Protein AF-A0A7R9ZD83-F1 (afdb_monomer_lite)

Structure (mmCIF, N/CA/C/O backbone):
data_AF-A0A7R9ZD83-F1
#
_entry.id   AF-A0A7R9ZD83-F1
#
loop_
_atom_site.group_PDB
_atom_site.id
_atom_site.type_symbol
_atom_site.label_atom_id
_atom_site.label_alt_id
_atom_site.label_comp_id
_atom_site.label_asym_id
_atom_site.label_entity_id
_atom_site.label_seq_id
_atom_site.pdbx_PDB_ins_code
_atom_site.Cartn_x
_atom_site.Cartn_y
_atom_site.Cartn_z
_atom_site.occupancy
_atom_site.B_iso_or_equiv
_atom_site.auth_seq_id
_atom_site.auth_comp_id
_atom_site.auth_asym_id
_atom_site.auth_atom_id
_atom_site.pdbx_PDB_model_num
ATOM 1 N N . MET A 1 1 ? -19.926 3.058 2.446 1.00 48.91 1 MET A N 1
ATOM 2 C CA . MET A 1 1 ? -18.560 3.290 1.900 1.00 48.91 1 MET A CA 1
ATOM 3 C C . MET A 1 1 ? -18.079 1.985 1.271 1.00 48.91 1 MET A C 1
ATOM 5 O O . MET A 1 1 ? -18.211 0.964 1.923 1.00 48.91 1 MET A O 1
ATOM 9 N N . ASN A 1 2 ? -17.592 1.963 0.022 1.00 61.84 2 ASN A N 1
ATOM 10 C CA . ASN A 1 2 ? -17.207 0.699 -0.635 1.00 61.84 2 ASN A CA 1
ATOM 11 C C . ASN A 1 2 ? -15.854 0.182 -0.116 1.00 61.84 2 ASN A C 1
ATOM 13 O O . ASN A 1 2 ? -14.845 0.857 -0.308 1.00 61.84 2 ASN A O 1
ATOM 17 N N . LEU A 1 3 ? -15.829 -1.030 0.457 1.00 68.19 3 LEU A N 1
ATOM 18 C CA . LEU A 1 3 ? -14.621 -1.757 0.903 1.00 68.19 3 LEU A CA 1
ATOM 19 C C . LEU A 1 3 ? -13.498 -1.735 -0.141 1.00 68.19 3 LEU A C 1
ATOM 21 O O . LEU A 1 3 ? -12.342 -1.477 0.183 1.00 68.19 3 LEU A O 1
ATOM 25 N N . VAL A 1 4 ? -13.865 -1.929 -1.411 1.00 66.25 4 VAL A N 1
ATOM 26 C CA . VAL A 1 4 ? -12.944 -1.918 -2.554 1.00 66.25 4 VAL A CA 1
ATOM 27 C C . VAL A 1 4 ? -12.109 -0.639 -2.584 1.00 66.25 4 VAL A C 1
ATOM 29 O O . VAL A 1 4 ? -10.898 -0.713 -2.740 1.00 66.25 4 VAL A O 1
ATOM 32 N N . LYS A 1 5 ? -12.715 0.531 -2.359 1.00 66.69 5 LYS A N 1
ATOM 33 C CA . LYS A 1 5 ? -12.004 1.817 -2.393 1.00 66.69 5 LYS A CA 1
ATOM 34 C C . LYS A 1 5 ? -10.926 1.907 -1.304 1.00 66.69 5 LYS A C 1
ATOM 36 O O . LYS A 1 5 ? -9.881 2.507 -1.538 1.00 66.69 5 LYS A O 1
ATOM 41 N N . SER A 1 6 ? -11.174 1.322 -0.133 1.00 66.38 6 SER A N 1
ATOM 42 C CA . SER A 1 6 ? -10.219 1.341 0.979 1.00 66.38 6 SER A CA 1
ATOM 43 C C . SER A 1 6 ? -9.039 0.387 0.757 1.00 66.38 6 SER A C 1
ATOM 45 O O . SER A 1 6 ? -7.933 0.712 1.167 1.00 66.38 6 SER A O 1
ATOM 47 N N . ILE A 1 7 ? -9.248 -0.746 0.071 1.00 71.00 7 ILE A N 1
ATOM 48 C CA . ILE A 1 7 ? -8.197 -1.750 -0.212 1.00 71.00 7 ILE A CA 1
ATOM 49 C C . ILE A 1 7 ? -7.354 -1.363 -1.440 1.00 71.00 7 ILE A C 1
ATOM 51 O O . ILE A 1 7 ? -6.132 -1.482 -1.440 1.00 71.00 7 ILE A O 1
ATOM 55 N N . VAL A 1 8 ? -8.004 -0.880 -2.503 1.00 66.56 8 VAL A N 1
ATOM 56 C CA . VAL A 1 8 ? -7.414 -0.656 -3.842 1.00 66.56 8 VAL A CA 1
ATOM 57 C C . VAL A 1 8 ? -6.471 0.558 -3.901 1.00 66.56 8 VAL A C 1
ATOM 59 O O . VAL A 1 8 ? -5.838 0.765 -4.922 1.00 66.56 8 VAL A O 1
ATOM 62 N N . GLY A 1 9 ? -6.336 1.353 -2.832 1.00 66.19 9 GLY A N 1
ATOM 63 C CA . GLY A 1 9 ? -5.538 2.590 -2.799 1.00 66.19 9 GLY A CA 1
ATOM 64 C C . GLY A 1 9 ? -4.018 2.421 -3.016 1.00 66.19 9 GLY A C 1
ATOM 65 O O . GLY A 1 9 ? -3.554 1.970 -4.058 1.00 66.19 9 GLY A O 1
ATOM 66 N N . VAL A 1 10 ? -3.191 2.829 -2.042 1.00 59.81 10 VAL A N 1
ATOM 67 C CA . VAL A 1 10 ? -1.707 2.831 -2.174 1.00 59.81 10 VAL A CA 1
ATOM 68 C C . VAL A 1 10 ? -1.133 1.444 -2.502 1.00 59.81 10 VAL A C 1
ATOM 70 O O . VAL A 1 10 ? -0.071 1.340 -3.119 1.00 59.81 10 VAL A O 1
ATOM 73 N N . GLY A 1 11 ? -1.830 0.375 -2.110 1.00 67.19 11 GLY A N 1
ATOM 74 C CA . GLY A 1 11 ? -1.356 -0.998 -2.256 1.00 67.19 11 GLY A CA 1
ATOM 75 C C . GLY A 1 11 ? -1.054 -1.417 -3.691 1.00 67.19 11 GLY A C 1
ATOM 76 O O . GLY A 1 11 ? -0.082 -2.134 -3.914 1.00 67.19 11 GLY A O 1
ATOM 77 N N . ILE A 1 12 ? -1.805 -0.914 -4.676 1.00 73.50 12 ILE A N 1
ATOM 78 C CA . ILE A 1 12 ? -1.621 -1.297 -6.086 1.00 73.50 12 ILE A CA 1
ATOM 79 C C . ILE A 1 12 ? -0.237 -0.915 -6.615 1.00 73.50 12 ILE A C 1
ATOM 81 O O . ILE A 1 12 ? 0.351 -1.661 -7.393 1.00 73.50 12 ILE A O 1
ATOM 85 N N . LEU A 1 13 ? 0.306 0.215 -6.164 1.00 72.25 13 LEU A N 1
ATOM 86 C CA . LEU A 1 13 ? 1.629 0.688 -6.576 1.00 72.25 13 LEU A CA 1
ATOM 87 C C . LEU A 1 13 ? 2.728 0.243 -5.602 1.00 72.25 13 LEU A C 1
ATOM 89 O O . LEU A 1 13 ? 3.876 0.064 -6.003 1.00 72.25 13 LEU A O 1
ATOM 93 N N . GLY A 1 14 ? 2.380 0.025 -4.330 1.00 78.94 14 GLY A N 1
ATOM 94 C CA . GLY A 1 14 ? 3.316 -0.454 -3.315 1.00 78.94 14 GLY A CA 1
ATOM 95 C C . GLY A 1 14 ? 3.719 -1.915 -3.510 1.00 78.94 14 GLY A C 1
ATOM 96 O O . GLY A 1 14 ? 4.902 -2.232 -3.453 1.00 78.94 14 GLY A O 1
ATOM 97 N N . VAL A 1 15 ? 2.768 -2.814 -3.778 1.00 84.31 15 VAL A N 1
ATOM 98 C CA . VAL A 1 15 ? 3.044 -4.261 -3.845 1.00 84.31 15 VAL A CA 1
ATOM 99 C C . VAL A 1 15 ? 4.108 -4.621 -4.898 1.00 84.31 15 VAL A C 1
ATOM 101 O O . VAL A 1 15 ? 5.047 -5.330 -4.531 1.00 84.31 15 VAL A O 1
ATOM 104 N N . PRO A 1 16 ? 4.068 -4.112 -6.148 1.00 85.12 16 PRO A N 1
ATOM 105 C CA . PRO A 1 16 ? 5.126 -4.373 -7.127 1.00 85.12 16 PRO A CA 1
ATOM 106 C C . PRO A 1 16 ? 6.509 -3.892 -6.664 1.00 85.12 16 PRO A C 1
ATOM 108 O O . PRO A 1 16 ? 7.490 -4.622 -6.795 1.00 85.12 16 PRO A O 1
ATOM 111 N N . ALA A 1 17 ? 6.585 -2.702 -6.057 1.00 83.50 17 ALA A N 1
ATOM 112 C CA . ALA A 1 17 ? 7.830 -2.164 -5.508 1.00 83.50 17 ALA A CA 1
ATOM 113 C C . ALA A 1 17 ? 8.348 -3.002 -4.324 1.00 83.50 17 ALA A C 1
ATOM 115 O O . ALA A 1 17 ? 9.549 -3.239 -4.209 1.00 83.50 17 ALA A O 1
ATOM 116 N N . GLY A 1 18 ? 7.448 -3.504 -3.474 1.00 85.06 18 GLY A N 1
ATOM 117 C CA . GLY A 1 18 ? 7.783 -4.416 -2.382 1.00 85.06 18 GLY A CA 1
ATOM 118 C C . GLY A 1 18 ? 8.355 -5.746 -2.877 1.00 85.06 18 GLY A C 1
ATOM 119 O O . GLY A 1 18 ? 9.301 -6.253 -2.281 1.00 85.06 18 GLY A O 1
ATOM 120 N N . ILE A 1 19 ? 7.834 -6.286 -3.984 1.00 87.75 19 ILE A N 1
ATOM 121 C CA . ILE A 1 19 ? 8.380 -7.494 -4.624 1.00 87.75 19 ILE A CA 1
ATOM 122 C C . ILE A 1 19 ? 9.776 -7.216 -5.193 1.00 87.75 19 ILE A C 1
ATOM 124 O O . ILE A 1 19 ? 10.715 -7.957 -4.898 1.00 87.75 19 ILE A O 1
ATOM 128 N N . ALA A 1 20 ? 9.932 -6.114 -5.932 1.00 86.25 20 ALA A N 1
ATOM 129 C CA . ALA A 1 20 ? 11.213 -5.707 -6.513 1.00 86.25 20 ALA A CA 1
ATOM 130 C C . ALA A 1 20 ? 12.298 -5.422 -5.453 1.00 86.25 20 ALA A C 1
ATOM 132 O O . ALA A 1 20 ? 13.492 -5.582 -5.711 1.00 86.25 20 ALA A O 1
ATOM 133 N N . ALA A 1 21 ? 11.903 -5.034 -4.235 1.00 85.94 21 ALA A N 1
ATOM 134 C CA . ALA A 1 21 ? 12.841 -4.768 -3.148 1.00 85.94 21 ALA A CA 1
ATOM 135 C C . ALA A 1 21 ? 13.631 -6.020 -2.719 1.00 85.94 21 ALA A C 1
ATOM 137 O O . ALA A 1 21 ? 14.820 -5.912 -2.395 1.00 85.94 21 ALA A O 1
ATOM 138 N N . PHE A 1 22 ? 13.010 -7.206 -2.731 1.00 85.38 22 PHE A N 1
ATOM 139 C CA . PHE A 1 22 ? 13.665 -8.444 -2.290 1.00 85.38 22 PHE A CA 1
ATOM 140 C C . PHE A 1 22 ? 14.052 -9.383 -3.442 1.00 85.38 22 PHE A C 1
ATOM 142 O O . PHE A 1 22 ? 15.065 -10.072 -3.319 1.00 85.38 22 PHE A O 1
ATOM 149 N N . GLY A 1 23 ? 13.315 -9.392 -4.557 1.00 84.50 23 GLY A N 1
ATOM 150 C CA . GLY A 1 23 ? 13.544 -10.315 -5.671 1.00 84.50 23 GLY A CA 1
ATOM 151 C C . GLY A 1 23 ? 13.707 -9.620 -7.019 1.00 84.50 23 GLY A C 1
ATOM 152 O O . GLY A 1 23 ? 13.048 -8.622 -7.287 1.00 84.50 23 GLY A O 1
ATOM 153 N N . ASP A 1 24 ? 14.571 -10.174 -7.872 1.00 83.00 24 ASP A N 1
ATOM 154 C CA . ASP A 1 24 ? 14.803 -9.742 -9.262 1.00 83.00 24 ASP A CA 1
ATOM 155 C C . ASP A 1 24 ? 14.671 -10.892 -10.291 1.00 83.00 24 ASP A C 1
ATOM 157 O O . ASP A 1 24 ? 14.878 -10.695 -11.491 1.00 83.00 24 ASP A O 1
ATOM 161 N N . ALA A 1 25 ? 14.270 -12.087 -9.839 1.00 83.69 25 ALA A N 1
ATOM 162 C CA . ALA A 1 25 ? 14.029 -13.264 -10.674 1.00 83.69 25 ALA A CA 1
ATOM 163 C C . ALA A 1 25 ? 12.555 -13.725 -10.632 1.00 83.69 25 ALA A C 1
ATOM 165 O O . ALA A 1 25 ? 11.879 -13.520 -9.618 1.00 83.69 25 ALA A O 1
ATOM 166 N N . PRO A 1 26 ? 12.053 -14.445 -11.660 1.00 82.81 26 PRO A N 1
ATOM 167 C CA . PRO A 1 26 ? 10.654 -14.887 -11.708 1.00 82.81 26 PRO A CA 1
ATOM 168 C C . PRO A 1 26 ? 10.249 -15.775 -10.525 1.00 82.81 26 PRO A C 1
ATOM 170 O O . PRO A 1 26 ? 9.106 -15.745 -10.076 1.00 82.81 26 PRO A O 1
ATOM 173 N N . SER A 1 27 ? 11.191 -16.550 -9.978 1.00 84.81 27 SER A N 1
ATOM 174 C CA . SER A 1 27 ? 10.933 -17.436 -8.839 1.00 84.81 27 SER A CA 1
ATOM 175 C C . SER A 1 27 ? 10.620 -16.685 -7.537 1.00 84.81 27 SER A C 1
ATOM 177 O O . SER A 1 27 ? 10.049 -17.288 -6.632 1.00 84.81 27 SER A O 1
ATOM 179 N N . ALA A 1 28 ? 10.911 -15.381 -7.441 1.00 85.94 28 ALA A N 1
ATOM 180 C CA . ALA A 1 28 ? 10.510 -14.540 -6.308 1.00 85.94 28 ALA A CA 1
ATOM 181 C C . ALA A 1 28 ? 8.995 -14.249 -6.273 1.00 85.94 28 ALA A C 1
ATOM 183 O O . ALA A 1 28 ? 8.457 -13.905 -5.219 1.00 85.94 28 ALA A O 1
ATOM 184 N N . LEU A 1 29 ? 8.281 -14.436 -7.392 1.00 86.44 29 LEU A N 1
ATOM 185 C CA . LEU A 1 29 ? 6.832 -14.223 -7.457 1.00 86.44 29 LEU A CA 1
ATOM 186 C C . LEU A 1 29 ? 6.058 -15.236 -6.614 1.00 86.44 29 LEU A C 1
ATOM 188 O O . LEU A 1 29 ? 5.064 -14.874 -5.993 1.00 86.44 29 LEU A O 1
ATOM 192 N N . LEU A 1 30 ? 6.513 -16.489 -6.552 1.00 90.06 30 LEU A N 1
ATOM 193 C CA . LEU A 1 30 ? 5.822 -17.531 -5.794 1.00 90.06 30 LEU A CA 1
ATOM 194 C C . LEU A 1 30 ? 5.715 -17.195 -4.292 1.00 90.06 30 LEU A C 1
ATOM 196 O O . LEU A 1 30 ? 4.589 -17.142 -3.793 1.00 90.06 30 LEU A O 1
ATOM 200 N N . PRO A 1 31 ? 6.813 -16.917 -3.554 1.00 90.00 31 PRO A N 1
ATOM 201 C CA . PRO A 1 31 ? 6.703 -16.540 -2.146 1.00 90.00 31 PRO A CA 1
ATOM 202 C C . PRO A 1 31 ? 5.965 -15.210 -1.949 1.00 90.00 31 PRO A C 1
ATOM 204 O O . PRO A 1 31 ? 5.227 -15.078 -0.975 1.00 90.00 31 PRO A O 1
ATOM 207 N N . ALA A 1 32 ? 6.080 -14.257 -2.883 1.00 89.75 32 ALA A N 1
ATOM 208 C CA . ALA A 1 32 ? 5.299 -13.022 -2.830 1.00 89.75 32 ALA A CA 1
ATOM 209 C C . ALA A 1 32 ? 3.787 -13.289 -2.898 1.00 89.75 32 ALA A C 1
ATOM 211 O O . ALA A 1 32 ? 3.041 -12.767 -2.073 1.00 89.75 32 ALA A O 1
ATOM 212 N N . LEU A 1 33 ? 3.329 -14.125 -3.835 1.00 91.31 33 LEU A N 1
ATOM 213 C CA . LEU A 1 33 ? 1.916 -14.493 -3.977 1.00 91.31 33 LEU A CA 1
ATOM 214 C C . LEU A 1 33 ? 1.396 -15.247 -2.750 1.00 91.31 33 LEU A C 1
ATOM 216 O O . LEU A 1 33 ? 0.289 -14.968 -2.288 1.00 91.31 33 LEU A O 1
ATOM 220 N N . VAL A 1 34 ? 2.202 -16.152 -2.188 1.00 92.94 34 VAL A N 1
ATOM 221 C CA . VAL A 1 34 ? 1.865 -16.846 -0.936 1.00 92.94 34 VAL A CA 1
ATOM 222 C C . VAL A 1 34 ? 1.716 -15.845 0.210 1.00 92.94 34 VAL A C 1
ATOM 224 O O . VAL A 1 34 ? 0.725 -15.900 0.935 1.00 92.94 34 VAL A O 1
ATOM 227 N N . ALA A 1 35 ? 2.643 -14.893 0.350 1.00 91.19 35 ALA A N 1
ATOM 228 C CA . ALA A 1 35 ? 2.570 -13.855 1.375 1.00 91.19 35 ALA A CA 1
ATOM 229 C C . ALA A 1 35 ? 1.352 -12.934 1.187 1.00 91.19 35 ALA A C 1
ATOM 231 O O . ALA A 1 35 ? 0.671 -12.621 2.163 1.00 91.19 35 ALA A O 1
ATOM 232 N N . ILE A 1 36 ? 1.038 -12.544 -0.055 1.00 91.69 36 ILE A N 1
ATOM 233 C CA . ILE A 1 36 ? -0.163 -11.766 -0.399 1.00 91.69 36 ILE A CA 1
ATOM 234 C C . ILE A 1 36 ? -1.425 -12.526 0.022 1.00 91.69 36 ILE A C 1
ATOM 236 O O . ILE A 1 36 ? -2.267 -11.967 0.724 1.00 91.69 36 ILE A O 1
ATOM 240 N N . GLY A 1 37 ? -1.546 -13.798 -0.372 1.00 91.94 37 GLY A N 1
ATOM 241 C CA . GLY A 1 37 ? -2.699 -14.637 -0.043 1.00 91.94 37 GLY A CA 1
ATOM 242 C C . GLY A 1 37 ? -2.850 -14.863 1.460 1.00 91.94 37 GLY A C 1
ATOM 243 O O . GLY A 1 37 ? -3.944 -14.708 2.000 1.00 91.94 37 GLY A O 1
ATOM 244 N N . PHE A 1 38 ? -1.747 -15.153 2.153 1.00 93.12 38 PHE A N 1
ATOM 245 C CA . PHE A 1 38 ? -1.728 -15.335 3.603 1.00 93.12 38 PHE A CA 1
ATOM 246 C C . PHE A 1 38 ? -2.148 -14.060 4.344 1.00 93.12 38 PHE A C 1
ATOM 248 O O . PHE A 1 38 ? -3.066 -14.099 5.161 1.00 93.12 38 PHE A O 1
ATOM 255 N N . MET A 1 39 ? -1.535 -12.916 4.028 1.00 91.06 39 MET A N 1
ATOM 256 C CA . MET A 1 39 ? -1.868 -11.635 4.662 1.00 91.06 39 MET A CA 1
ATOM 257 C C . MET A 1 39 ? -3.305 -11.204 4.355 1.00 91.06 39 MET A C 1
ATOM 259 O O . MET A 1 39 ? -3.994 -10.693 5.238 1.00 91.06 39 MET A O 1
ATOM 263 N N . GLY A 1 40 ? -3.783 -11.452 3.133 1.00 89.62 40 GLY A N 1
ATOM 264 C CA . GLY A 1 40 ? -5.174 -11.216 2.754 1.00 89.62 40 GLY A CA 1
ATOM 265 C C . GLY A 1 40 ? -6.150 -12.075 3.563 1.00 89.62 40 GLY A C 1
ATOM 266 O O . GLY A 1 40 ? -7.134 -11.553 4.084 1.00 89.62 40 GLY A O 1
ATOM 267 N N . ALA A 1 41 ? -5.854 -13.366 3.743 1.00 91.69 41 ALA A N 1
ATOM 268 C CA . ALA A 1 41 ? -6.670 -14.272 4.552 1.00 91.69 41 ALA A CA 1
ATOM 269 C C . ALA A 1 41 ? -6.695 -13.861 6.035 1.00 91.69 41 ALA A C 1
ATOM 271 O O . ALA A 1 41 ? -7.768 -13.795 6.637 1.00 91.69 41 ALA A O 1
ATOM 272 N N . VAL A 1 42 ? -5.535 -13.523 6.611 1.00 92.00 42 VAL A N 1
ATOM 273 C CA . VAL A 1 42 ? -5.425 -13.026 7.994 1.00 92.00 42 VAL A CA 1
ATOM 274 C C . VAL A 1 42 ? -6.203 -11.720 8.171 1.00 92.00 42 VAL A C 1
ATOM 276 O O . VAL A 1 42 ? -6.934 -11.565 9.154 1.00 92.00 42 VAL A O 1
ATOM 279 N N . SER A 1 43 ? -6.097 -10.794 7.215 1.00 88.94 43 SER A N 1
ATOM 280 C CA . SER A 1 43 ? -6.847 -9.537 7.245 1.00 88.94 43 SER A CA 1
ATOM 281 C C . SER A 1 43 ? -8.357 -9.779 7.162 1.00 88.94 43 SER A C 1
ATOM 283 O O . SER A 1 43 ? -9.102 -9.276 8.002 1.00 88.94 43 SER A O 1
ATOM 285 N N . GLY A 1 44 ? -8.811 -10.621 6.230 1.00 88.19 44 GLY A N 1
ATOM 286 C CA . GLY A 1 44 ? -10.224 -10.981 6.104 1.00 88.19 44 GLY A CA 1
ATOM 287 C C . GLY A 1 44 ? -10.777 -11.630 7.374 1.00 88.19 44 GLY A C 1
ATOM 288 O O . GLY A 1 44 ? -11.839 -11.243 7.861 1.00 88.19 44 GLY A O 1
ATOM 289 N N . TYR A 1 45 ? -10.026 -12.555 7.974 1.00 89.88 45 TYR A N 1
ATOM 290 C CA . TYR A 1 45 ? -10.409 -13.183 9.237 1.00 89.88 45 TYR A CA 1
ATOM 291 C C . TYR A 1 45 ? -10.550 -12.157 10.370 1.00 89.88 45 TYR A C 1
ATOM 293 O O . TYR A 1 45 ? -11.594 -12.081 11.018 1.00 89.88 45 TYR A O 1
ATOM 301 N N . THR A 1 46 ? -9.540 -11.313 10.577 1.00 88.69 46 THR A N 1
ATOM 302 C CA . THR A 1 46 ? -9.558 -10.290 11.638 1.00 88.69 46 THR A CA 1
ATOM 303 C C . THR A 1 46 ? -10.630 -9.221 11.407 1.00 88.69 46 THR A C 1
ATOM 305 O O . THR A 1 46 ? -11.247 -8.766 12.368 1.00 88.69 46 THR A O 1
ATOM 308 N N . PHE A 1 47 ? -10.938 -8.881 10.152 1.00 86.62 47 PHE A N 1
ATOM 309 C CA . PHE A 1 47 ? -12.063 -8.011 9.799 1.00 86.62 47 PHE A CA 1
ATOM 310 C C . PHE A 1 47 ? -13.402 -8.615 10.246 1.00 86.62 47 PHE A C 1
ATOM 312 O O . PHE A 1 47 ? -14.196 -7.940 10.904 1.00 86.62 47 PHE A O 1
ATOM 319 N N . THR A 1 48 ? -13.640 -9.902 9.960 1.00 85.25 48 THR A N 1
ATOM 320 C CA . THR A 1 48 ? -14.870 -10.582 10.412 1.00 85.25 48 THR A CA 1
ATOM 321 C C . THR A 1 48 ? -14.951 -10.701 11.932 1.00 85.25 48 THR A C 1
ATOM 323 O O . THR A 1 48 ? -16.037 -10.577 12.497 1.00 85.25 48 THR A O 1
ATOM 326 N N . LEU A 1 49 ? -13.815 -10.908 12.603 1.00 87.25 49 LEU A N 1
ATOM 327 C CA . LEU A 1 49 ? -13.750 -11.008 14.057 1.00 87.25 49 LEU A CA 1
ATOM 328 C C . LEU A 1 49 ? -14.170 -9.692 14.722 1.00 87.25 49 LEU A C 1
ATOM 330 O O . LEU A 1 49 ? -14.991 -9.714 15.632 1.00 87.25 49 LEU A O 1
ATOM 334 N N . ILE A 1 50 ? -13.681 -8.551 14.226 1.00 86.38 50 ILE A N 1
ATOM 335 C CA . ILE A 1 50 ? -14.072 -7.230 14.740 1.00 86.38 50 ILE A CA 1
ATOM 336 C C . ILE A 1 50 ? -15.570 -6.992 14.550 1.00 86.38 50 ILE A C 1
ATOM 338 O O . ILE A 1 50 ? -16.231 -6.557 15.486 1.00 86.38 50 ILE A O 1
ATOM 342 N N . GLY A 1 51 ? -16.127 -7.334 13.383 1.00 82.94 51 GLY A N 1
ATOM 343 C CA . GLY A 1 51 ? -17.571 -7.233 13.147 1.00 82.94 51 GLY A CA 1
ATOM 344 C C . GLY A 1 51 ? -18.396 -8.036 14.162 1.00 82.94 51 GLY A C 1
ATOM 345 O O . GLY A 1 51 ? -19.360 -7.513 14.719 1.00 82.94 51 GLY A O 1
ATOM 346 N N . LYS A 1 52 ? -17.976 -9.271 14.471 1.00 84.12 52 LYS A N 1
ATOM 347 C CA . LYS A 1 52 ? -18.619 -10.108 15.499 1.00 84.12 52 LYS A CA 1
ATOM 348 C C . LYS A 1 52 ? -18.516 -9.495 16.893 1.00 84.12 52 LYS A C 1
ATOM 350 O O . LYS A 1 52 ? -19.530 -9.393 17.571 1.00 84.12 52 LYS A O 1
ATOM 355 N N . VAL A 1 53 ? -17.332 -9.029 17.291 1.00 86.38 53 VAL A N 1
ATOM 356 C CA . VAL A 1 53 ? -17.133 -8.376 18.597 1.00 86.38 53 VAL A CA 1
ATOM 357 C C . VAL A 1 53 ? -18.001 -7.121 18.711 1.00 86.38 53 VAL A C 1
ATOM 359 O O . VAL A 1 53 ? -18.647 -6.922 19.737 1.00 86.38 53 VAL A O 1
ATOM 362 N N . CYS A 1 54 ? -18.091 -6.301 17.661 1.00 83.56 54 CYS A N 1
ATOM 363 C CA . CYS A 1 54 ? -18.996 -5.150 17.631 1.00 83.56 54 CYS A CA 1
ATOM 364 C C . CYS A 1 54 ? -20.465 -5.571 17.781 1.00 83.56 54 CYS A C 1
ATOM 366 O O . CYS A 1 54 ? -21.207 -4.928 18.519 1.00 83.56 54 CYS A O 1
ATOM 368 N N . SER A 1 55 ? -20.874 -6.671 17.140 1.00 83.06 55 SER A N 1
ATOM 369 C CA . SER A 1 55 ? -22.231 -7.213 17.267 1.00 83.06 55 SER A CA 1
ATOM 370 C C . SER A 1 55 ? -22.541 -7.714 18.679 1.00 83.06 55 SER A C 1
ATOM 372 O O . SER A 1 55 ? -23.630 -7.461 19.184 1.00 83.06 55 SER A O 1
ATOM 374 N N . GLU A 1 56 ? -21.609 -8.422 19.316 1.00 86.62 56 GLU A N 1
ATOM 375 C CA . GLU A 1 56 ? -21.795 -8.989 20.659 1.00 86.62 56 GLU A CA 1
ATOM 376 C C . GLU A 1 56 ? -21.755 -7.915 21.756 1.00 86.62 56 GLU A C 1
ATOM 378 O O . GLU A 1 56 ? -22.500 -7.987 22.730 1.00 86.62 56 GLU A O 1
ATOM 383 N N . THR A 1 57 ? -20.922 -6.887 21.585 1.00 86.69 57 THR A N 1
ATOM 384 C CA . THR A 1 57 ? -20.797 -5.760 22.531 1.00 86.69 57 THR A CA 1
ATOM 385 C C . THR A 1 57 ? -21.808 -4.635 22.277 1.00 86.69 57 THR A C 1
ATOM 387 O O . THR A 1 57 ? -21.889 -3.677 23.055 1.00 86.69 57 THR A O 1
ATOM 390 N N . GLY A 1 58 ? -22.559 -4.703 21.172 1.00 82.75 58 GLY A N 1
ATOM 391 C CA . GLY A 1 58 ? -23.419 -3.614 20.704 1.00 82.75 58 GLY A CA 1
ATOM 392 C C . GLY A 1 58 ? -22.646 -2.316 20.441 1.00 82.75 58 GLY A C 1
ATOM 393 O O . GLY A 1 58 ? -23.180 -1.231 20.662 1.00 82.75 58 GLY A O 1
ATOM 394 N N . ALA A 1 59 ? -21.367 -2.412 20.075 1.00 83.62 59 ALA A N 1
ATOM 395 C CA . ALA A 1 59 ? -20.512 -1.265 19.803 1.00 83.62 59 ALA A CA 1
ATOM 396 C C . ALA A 1 59 ? -20.639 -0.799 18.349 1.00 83.62 59 ALA A C 1
ATOM 398 O O . ALA A 1 59 ? -20.690 -1.604 17.417 1.00 83.62 59 ALA A O 1
ATOM 399 N N . SER A 1 60 ? -20.623 0.516 18.154 1.00 79.38 60 SER A N 1
ATOM 400 C CA . SER A 1 60 ? -20.750 1.159 16.841 1.00 79.38 60 SER A CA 1
ATOM 401 C C . SER A 1 60 ? -19.403 1.449 16.167 1.00 79.38 60 SER A C 1
ATOM 403 O O . SER A 1 60 ? -19.346 1.756 14.976 1.00 79.38 60 SER A O 1
ATOM 405 N N . SER A 1 61 ? -18.303 1.336 16.916 1.00 82.19 61 SER A N 1
ATOM 406 C CA . SER A 1 61 ? -16.946 1.602 16.442 1.00 82.19 61 SER A CA 1
ATOM 407 C C . SER A 1 61 ? -15.939 0.603 17.012 1.00 82.19 61 SER A C 1
ATOM 409 O O . SER A 1 61 ? -16.198 -0.065 18.012 1.00 82.19 61 SER A O 1
ATOM 411 N N . TYR A 1 62 ? -14.763 0.513 16.383 1.00 83.12 62 TYR A N 1
ATOM 412 C CA . TYR A 1 62 ? -13.702 -0.386 16.841 1.00 83.12 62 TYR A CA 1
ATOM 413 C C . TYR A 1 62 ? -13.134 0.024 18.213 1.00 83.12 62 TYR A C 1
ATOM 415 O O . TYR A 1 62 ? -12.850 -0.841 19.036 1.00 83.12 62 TYR A O 1
ATOM 423 N N . GLY A 1 63 ? -13.024 1.330 18.487 1.00 84.44 63 GLY A N 1
ATOM 424 C CA . GLY A 1 63 ? -12.595 1.837 19.797 1.00 84.44 63 GLY A CA 1
ATOM 425 C C . GLY A 1 63 ? -13.597 1.500 20.902 1.00 84.44 63 GLY A C 1
ATOM 426 O O . GLY A 1 63 ? -13.216 0.941 21.923 1.00 84.44 63 GLY A O 1
ATOM 427 N N . GLU A 1 64 ? -14.889 1.727 20.654 1.00 83.62 64 GLU A N 1
ATOM 428 C CA . GLU A 1 64 ? -15.958 1.397 21.608 1.00 83.62 64 GLU A CA 1
ATOM 429 C C . GLU A 1 64 ? -16.057 -0.119 21.862 1.00 83.62 64 GLU A C 1
ATOM 431 O O . GLU A 1 64 ? -16.272 -0.563 22.990 1.00 83.62 64 GLU A O 1
ATOM 436 N N . ALA A 1 65 ? -15.859 -0.939 20.824 1.00 86.25 65 ALA A N 1
ATOM 437 C CA . ALA A 1 65 ? -15.809 -2.390 20.973 1.00 86.25 65 ALA A CA 1
ATOM 438 C C . ALA A 1 65 ? -14.659 -2.809 21.899 1.00 86.25 65 ALA A C 1
ATOM 440 O O . ALA A 1 65 ? -14.852 -3.650 22.774 1.00 86.25 65 ALA A O 1
ATOM 441 N N . TRP A 1 66 ? -13.493 -2.171 21.752 1.00 88.06 66 TRP A N 1
ATOM 442 C CA . TRP A 1 66 ? -12.321 -2.410 22.592 1.00 88.06 66 TRP A CA 1
ATOM 443 C C . TRP A 1 66 ? -12.535 -1.975 24.048 1.00 88.06 66 TRP A C 1
ATOM 445 O O . TRP A 1 66 ? -12.153 -2.705 24.968 1.00 88.06 66 TRP A O 1
ATOM 455 N N . GLU A 1 67 ? -13.171 -0.821 24.272 1.00 87.81 67 GLU A N 1
ATOM 456 C CA . GLU A 1 67 ? -13.561 -0.344 25.610 1.00 87.81 67 GLU A CA 1
ATOM 457 C C . GLU A 1 67 ? -14.418 -1.376 26.334 1.00 87.81 67 GLU A C 1
ATOM 459 O O . GLU A 1 67 ? -14.134 -1.723 27.481 1.00 87.81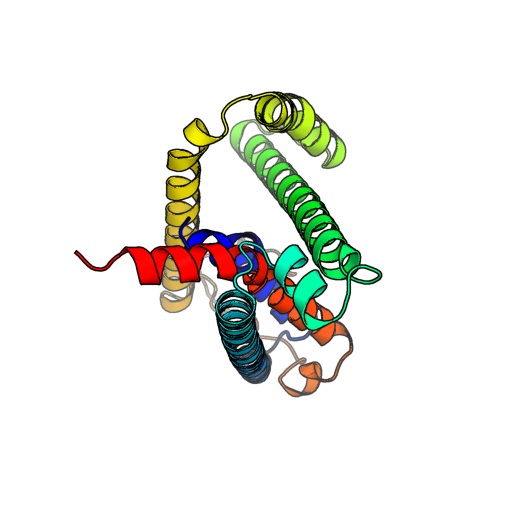 67 GLU A O 1
ATOM 464 N N . LYS A 1 68 ? -15.436 -1.896 25.639 1.00 87.06 68 LYS A N 1
ATOM 465 C CA . LYS A 1 68 ? -16.399 -2.849 26.196 1.00 87.06 68 LYS A CA 1
ATOM 466 C C . LYS A 1 68 ? -15.823 -4.253 26.392 1.00 87.06 68 LYS A C 1
ATOM 468 O O . LYS A 1 68 ? -16.266 -4.948 27.302 1.00 87.06 68 LYS A O 1
ATOM 473 N N . SER A 1 69 ? -14.869 -4.690 25.564 1.00 89.25 69 SER A N 1
ATOM 474 C CA . SER A 1 69 ? -14.327 -6.057 25.623 1.00 89.25 69 SER A CA 1
ATOM 475 C C . SER A 1 69 ? -13.051 -6.206 26.457 1.00 89.25 69 SER A C 1
ATOM 477 O O . SER A 1 69 ? -12.862 -7.241 27.089 1.00 89.25 69 SER A O 1
ATOM 479 N N . ILE A 1 70 ? -12.146 -5.221 26.419 1.00 88.81 70 ILE A N 1
ATOM 480 C CA . ILE A 1 70 ? -10.824 -5.289 27.077 1.00 88.81 70 ILE A CA 1
ATOM 481 C C . ILE A 1 70 ? -10.740 -4.293 28.232 1.00 88.81 70 ILE A C 1
ATOM 483 O O . ILE A 1 70 ? -10.232 -4.632 29.301 1.00 88.81 70 ILE A O 1
ATOM 487 N N . GLY A 1 71 ? -11.235 -3.074 28.022 1.00 86.56 71 GLY A N 1
ATOM 488 C CA . GLY A 1 71 ? -11.304 -2.047 29.053 1.00 86.56 71 GLY A CA 1
ATOM 489 C C . GLY A 1 71 ? -10.884 -0.663 28.569 1.00 86.56 71 GLY A C 1
ATOM 490 O O . GLY A 1 71 ? -10.021 -0.500 27.699 1.00 86.56 71 GLY A O 1
ATOM 491 N N . GLU A 1 72 ? -11.464 0.345 29.213 1.00 86.62 72 GLU A N 1
ATOM 492 C CA . GLU A 1 72 ? -11.346 1.768 28.876 1.00 86.62 72 GLU A CA 1
ATOM 493 C C . GLU A 1 72 ? -9.895 2.276 28.846 1.00 86.62 72 GLU A C 1
ATOM 495 O O . GLU A 1 72 ? -9.492 2.996 27.936 1.00 86.62 72 GLU A O 1
ATOM 500 N N . HIS A 1 73 ? -9.048 1.813 29.771 1.00 87.44 73 HIS A N 1
ATOM 501 C CA . HIS A 1 73 ? -7.659 2.277 29.885 1.00 87.44 73 HIS A CA 1
ATOM 502 C C . HIS A 1 73 ? -6.784 1.957 28.651 1.00 87.44 73 HIS A C 1
ATOM 504 O O . HIS A 1 73 ? -5.730 2.565 28.457 1.00 87.44 73 HIS A O 1
ATOM 510 N N . THR A 1 74 ? -7.191 1.007 27.802 1.00 89.50 74 THR A N 1
ATOM 511 C CA . THR A 1 74 ? -6.432 0.611 26.595 1.00 89.50 74 THR A CA 1
ATOM 512 C C . THR A 1 74 ? -7.136 0.954 25.284 1.00 89.50 74 THR A C 1
ATOM 514 O O . THR A 1 74 ? -6.592 0.712 24.209 1.00 89.50 74 THR A O 1
ATOM 517 N N . ALA A 1 75 ? -8.309 1.581 25.353 1.00 85.19 75 ALA A N 1
ATOM 518 C CA . ALA A 1 75 ? -9.123 1.946 24.197 1.00 85.19 75 ALA A CA 1
ATOM 519 C C . ALA A 1 75 ? -8.472 2.951 23.241 1.00 85.19 75 ALA A C 1
ATOM 521 O O . ALA A 1 75 ? -8.817 3.037 22.061 1.00 85.19 75 ALA A O 1
ATOM 522 N N . TRP A 1 76 ? -7.480 3.695 23.728 1.00 84.81 76 TRP A N 1
ATOM 523 C CA . TRP A 1 76 ? -6.694 4.602 22.903 1.00 84.81 76 TRP A CA 1
ATOM 524 C C . TRP A 1 76 ? -5.821 3.865 21.876 1.00 84.81 76 TRP A C 1
ATOM 526 O O . TRP A 1 76 ? -5.416 4.486 20.897 1.00 84.81 76 TRP A O 1
ATOM 536 N N . VAL A 1 77 ? -5.533 2.568 22.052 1.00 88.38 77 VAL A N 1
ATOM 537 C CA . VAL A 1 77 ? -4.625 1.806 21.174 1.00 88.38 77 VAL A CA 1
ATOM 538 C C . VAL A 1 77 ? -5.185 1.654 19.747 1.00 88.38 77 VAL A C 1
ATOM 540 O O . VAL A 1 77 ? -4.485 2.042 18.802 1.00 88.38 77 VAL A O 1
ATOM 543 N N . PRO A 1 78 ? -6.431 1.174 19.537 1.00 85.19 78 PRO A N 1
ATOM 544 C CA . PRO A 1 78 ? -7.078 1.197 18.223 1.00 85.19 78 PRO A CA 1
ATOM 545 C C . PRO A 1 78 ? -7.128 2.587 17.585 1.00 85.19 78 PRO A C 1
ATOM 547 O O . PRO A 1 78 ? -6.825 2.746 16.402 1.00 85.19 78 PRO A O 1
ATOM 550 N N . SER A 1 79 ? -7.471 3.601 18.381 1.00 84.38 79 SER A N 1
ATOM 551 C CA . SER A 1 79 ? -7.593 4.987 17.924 1.00 84.38 79 SER A CA 1
ATOM 552 C C . SER A 1 79 ? -6.247 5.555 17.474 1.00 84.38 79 SER A C 1
ATOM 554 O O . SER A 1 79 ? -6.156 6.139 16.394 1.00 84.38 79 SER A O 1
ATOM 556 N N . LEU A 1 80 ? -5.179 5.331 18.244 1.00 87.69 80 LEU A N 1
ATOM 557 C CA . LEU A 1 80 ? -3.828 5.744 17.872 1.00 87.69 80 LEU A CA 1
ATOM 558 C C . LEU A 1 80 ? -3.352 5.023 16.611 1.00 87.69 80 LEU A C 1
ATOM 560 O O . LEU A 1 80 ? -2.774 5.660 15.734 1.00 87.69 80 LEU A O 1
ATOM 564 N N . SER A 1 81 ? -3.621 3.722 16.499 1.00 86.62 81 SER A N 1
ATOM 565 C CA . SER A 1 81 ? -3.268 2.943 15.307 1.00 86.62 81 SER A CA 1
ATOM 566 C C . SER A 1 81 ? -3.933 3.535 14.062 1.00 86.62 81 SER A C 1
ATOM 568 O O . SER A 1 81 ? -3.251 3.840 13.087 1.00 86.62 81 SER A O 1
ATOM 570 N N . CYS A 1 82 ? -5.232 3.842 14.141 1.00 83.94 82 CYS A N 1
ATOM 571 C CA . CYS A 1 82 ? -5.954 4.505 13.057 1.00 83.94 82 CYS A CA 1
ATOM 572 C C . CYS A 1 82 ? -5.367 5.886 12.713 1.00 83.94 82 CYS A C 1
ATOM 574 O O . CYS A 1 82 ? -5.278 6.239 11.538 1.00 83.94 82 CYS A O 1
ATOM 576 N N . ILE A 1 83 ? -4.953 6.674 13.712 1.00 86.62 83 ILE A N 1
ATOM 577 C CA . ILE A 1 83 ? -4.321 7.984 13.488 1.00 86.62 83 ILE A CA 1
ATOM 578 C C . ILE A 1 83 ? -2.988 7.824 12.753 1.00 86.62 83 ILE A C 1
ATOM 580 O O . ILE A 1 83 ? -2.741 8.539 11.779 1.00 86.62 83 ILE A O 1
ATOM 584 N N . LEU A 1 84 ? -2.139 6.897 13.197 1.00 87.00 84 LEU A N 1
ATOM 585 C CA . LEU A 1 84 ? -0.834 6.641 12.587 1.00 87.00 84 LEU A CA 1
ATOM 586 C C . LEU A 1 84 ? -0.978 6.129 11.149 1.00 87.00 84 LEU A C 1
ATOM 588 O O . LEU A 1 84 ? -0.264 6.604 10.263 1.00 87.00 84 LEU A O 1
ATOM 592 N N . ASP A 1 85 ? -1.937 5.236 10.903 1.00 82.81 85 ASP A N 1
ATOM 593 C CA . ASP A 1 85 ? -2.240 4.719 9.567 1.00 82.81 85 ASP A CA 1
ATOM 594 C C . ASP A 1 85 ? -2.732 5.831 8.632 1.00 82.81 85 ASP A C 1
ATOM 596 O O . ASP A 1 85 ? -2.208 5.998 7.526 1.00 82.81 85 ASP A O 1
ATOM 600 N N . CYS A 1 86 ? -3.681 6.654 9.089 1.00 83.19 86 CYS A N 1
ATOM 601 C CA . CYS A 1 86 ? -4.178 7.806 8.335 1.00 83.19 86 CYS A CA 1
ATOM 602 C C . CYS A 1 86 ? -3.065 8.823 8.044 1.00 83.19 86 CYS A C 1
ATOM 604 O O . CYS A 1 86 ? -2.953 9.320 6.920 1.00 83.19 86 CYS A O 1
ATOM 606 N N . PHE A 1 87 ? -2.217 9.125 9.029 1.00 85.50 87 PHE A N 1
ATOM 607 C CA . PHE A 1 87 ? -1.086 10.036 8.862 1.00 85.50 87 PHE A CA 1
ATOM 608 C C . PHE A 1 87 ? -0.081 9.500 7.835 1.00 85.50 87 PHE A C 1
ATOM 610 O O . PHE A 1 87 ? 0.271 10.203 6.884 1.00 85.50 87 PHE A O 1
ATOM 617 N N . GLY A 1 88 ? 0.332 8.237 7.972 1.00 84.50 88 GLY A N 1
ATOM 618 C CA . GLY A 1 88 ? 1.249 7.590 7.036 1.00 84.50 88 GLY A CA 1
ATOM 619 C C . GLY A 1 88 ? 0.681 7.505 5.617 1.00 84.50 88 GLY A C 1
ATOM 620 O O . GLY A 1 88 ? 1.405 7.748 4.644 1.00 84.50 88 GLY A O 1
ATOM 621 N N . GLY A 1 89 ? -0.618 7.223 5.490 1.00 81.19 89 GLY A N 1
ATOM 622 C CA . GLY A 1 89 ? -1.342 7.251 4.221 1.00 81.19 89 GLY A CA 1
ATOM 623 C C . GLY A 1 89 ? -1.303 8.633 3.570 1.00 81.19 89 GLY A C 1
ATOM 624 O O . GLY A 1 89 ? -0.872 8.754 2.423 1.00 81.19 89 GLY A O 1
ATOM 625 N N . ASN A 1 90 ? -1.658 9.684 4.314 1.00 83.56 90 ASN A N 1
ATOM 626 C CA . ASN A 1 90 ? -1.637 11.067 3.826 1.00 83.56 90 ASN A CA 1
ATOM 627 C C . ASN A 1 90 ? -0.245 11.501 3.350 1.00 83.56 90 ASN A C 1
ATOM 629 O O . ASN A 1 90 ? -0.115 12.090 2.273 1.00 83.56 90 ASN A O 1
ATOM 633 N N . VAL A 1 91 ? 0.805 11.176 4.107 1.00 86.12 91 VAL A N 1
ATOM 634 C CA . VAL A 1 91 ? 2.192 11.465 3.712 1.00 86.12 91 VAL A CA 1
ATOM 635 C C . VAL A 1 91 ? 2.552 10.730 2.416 1.00 86.12 91 VAL A C 1
ATOM 637 O O . VAL A 1 91 ? 3.081 11.345 1.488 1.00 86.12 91 VAL A O 1
ATOM 640 N N . SER A 1 92 ? 2.215 9.442 2.315 1.00 84.00 92 SER A N 1
ATOM 641 C CA . SER A 1 92 ? 2.518 8.618 1.135 1.00 84.00 92 SER A CA 1
ATOM 642 C C . SER A 1 92 ? 1.809 9.134 -0.122 1.00 84.00 92 SER A C 1
ATOM 644 O O . SER A 1 92 ? 2.442 9.299 -1.166 1.00 84.00 92 SER A O 1
ATOM 646 N N . PHE A 1 93 ? 0.516 9.457 -0.019 1.00 82.88 93 PHE A N 1
ATOM 647 C CA . PHE A 1 93 ? -0.248 10.035 -1.125 1.00 82.88 93 PHE A CA 1
ATOM 648 C C . PHE A 1 93 ? 0.282 11.410 -1.538 1.00 82.88 93 PHE A C 1
ATOM 650 O O . PHE A 1 93 ? 0.388 11.688 -2.730 1.00 82.88 93 PHE A O 1
ATOM 657 N N . SER A 1 94 ? 0.684 12.248 -0.580 1.00 86.75 94 SER A N 1
ATOM 658 C CA . SER A 1 94 ? 1.265 13.564 -0.876 1.00 86.75 94 SER A CA 1
ATOM 659 C C . SER A 1 94 ? 2.580 13.443 -1.650 1.00 86.75 94 SER A C 1
ATOM 661 O O . SER A 1 94 ? 2.802 14.180 -2.611 1.00 86.75 94 SER A O 1
ATOM 663 N N . MET A 1 95 ? 3.434 12.480 -1.281 1.00 85.44 95 MET A N 1
ATOM 664 C CA . MET A 1 95 ? 4.673 12.191 -2.011 1.00 85.44 95 MET A CA 1
ATOM 665 C C . MET A 1 95 ? 4.394 11.708 -3.437 1.00 85.44 95 MET A C 1
ATOM 667 O O . MET A 1 95 ? 4.991 12.221 -4.380 1.00 85.44 95 MET A O 1
ATOM 671 N N . MET A 1 96 ? 3.456 10.774 -3.600 1.00 84.50 96 MET A N 1
ATOM 672 C CA . MET A 1 96 ? 3.080 10.247 -4.913 1.00 84.50 96 MET A CA 1
ATOM 673 C C . MET A 1 96 ? 2.481 11.328 -5.822 1.00 84.50 96 MET A C 1
ATOM 675 O O . MET A 1 96 ? 2.819 11.396 -7.005 1.00 84.50 96 MET A O 1
ATOM 679 N N . LEU A 1 97 ? 1.639 12.210 -5.274 1.00 86.81 97 LEU A N 1
ATOM 680 C CA . LEU A 1 97 ? 1.110 13.361 -6.005 1.00 86.81 97 LEU A CA 1
ATOM 681 C C . LEU A 1 97 ? 2.234 14.305 -6.436 1.00 86.81 97 LEU A C 1
ATOM 683 O O . LEU A 1 97 ? 2.279 14.681 -7.603 1.00 86.81 97 LEU A O 1
ATOM 687 N N . ALA A 1 98 ? 3.166 14.647 -5.543 1.00 88.62 98 ALA A N 1
ATOM 688 C CA . ALA A 1 98 ? 4.303 15.502 -5.883 1.00 88.62 98 ALA A CA 1
ATOM 689 C C . ALA A 1 98 ? 5.166 14.901 -7.006 1.00 88.62 98 ALA A C 1
ATOM 691 O O . ALA A 1 98 ? 5.506 15.590 -7.968 1.00 88.62 98 ALA A O 1
ATOM 692 N N . ASP A 1 99 ? 5.477 13.605 -6.933 1.00 87.31 99 ASP A N 1
ATOM 693 C CA . ASP A 1 99 ? 6.257 12.927 -7.973 1.00 87.31 99 ASP A CA 1
ATOM 694 C C . ASP A 1 99 ? 5.493 12.888 -9.315 1.00 87.31 99 ASP A C 1
ATOM 696 O O . ASP A 1 99 ? 6.090 13.102 -10.374 1.00 87.31 99 ASP A O 1
ATOM 700 N N . THR A 1 100 ? 4.167 12.710 -9.280 1.00 87.31 100 THR A N 1
ATOM 701 C CA . THR A 1 100 ? 3.301 12.737 -10.475 1.00 87.31 100 THR A CA 1
ATOM 702 C C . THR A 1 100 ? 3.233 14.134 -11.096 1.00 87.31 100 THR A C 1
ATOM 704 O O . THR A 1 100 ? 3.452 14.280 -12.296 1.00 87.31 100 THR A O 1
ATOM 707 N N . PHE A 1 101 ? 2.993 15.177 -10.295 1.00 87.75 101 PHE A N 1
ATOM 708 C CA . PHE A 1 101 ? 2.949 16.568 -10.761 1.00 87.75 101 PHE A CA 1
ATOM 709 C C . PHE A 1 101 ? 4.293 17.025 -11.319 1.00 87.75 101 PHE A C 1
ATOM 711 O O . PHE A 1 101 ? 4.329 17.698 -12.347 1.00 87.75 101 PHE A O 1
ATOM 718 N N . LYS A 1 102 ? 5.400 16.646 -10.668 1.00 88.56 102 LYS A N 1
ATOM 719 C CA . LYS A 1 102 ? 6.747 16.906 -11.180 1.00 88.56 102 LYS A CA 1
ATOM 720 C C . LYS A 1 102 ? 6.916 16.313 -12.583 1.00 88.56 102 LYS A C 1
ATOM 722 O O . LYS A 1 102 ? 7.284 17.048 -13.493 1.00 88.56 102 LYS A O 1
ATOM 727 N N . ARG A 1 103 ? 6.626 15.016 -12.758 1.00 86.06 103 ARG A N 1
ATOM 728 C CA . ARG A 1 103 ? 6.746 14.336 -14.061 1.00 86.06 103 ARG A CA 1
ATOM 729 C C . ARG A 1 103 ? 5.809 14.939 -15.108 1.00 86.06 103 ARG A C 1
ATOM 731 O O . ARG A 1 103 ? 6.212 15.123 -16.249 1.00 86.06 103 ARG A O 1
ATOM 738 N N . LEU A 1 104 ? 4.581 15.288 -14.725 1.00 87.94 104 LEU A N 1
ATOM 739 C CA . LEU A 1 104 ? 3.620 15.907 -15.635 1.00 87.94 104 LEU A CA 1
ATOM 740 C C . LEU A 1 104 ? 4.104 17.278 -16.121 1.00 87.94 104 LEU A C 1
ATOM 742 O O . LEU A 1 104 ? 4.019 17.561 -17.313 1.00 87.94 104 LEU A O 1
ATOM 746 N N . LEU A 1 105 ? 4.641 18.114 -15.228 1.00 87.38 105 LEU A N 1
ATOM 747 C CA . LEU A 1 105 ? 5.204 19.419 -15.591 1.00 87.38 105 LEU A CA 1
ATOM 748 C C . LEU A 1 105 ? 6.423 19.282 -16.500 1.00 87.38 105 LEU A C 1
ATOM 750 O O . LEU A 1 105 ? 6.538 20.024 -17.474 1.00 87.38 105 LEU A O 1
ATOM 754 N N . GLU A 1 106 ? 7.294 18.318 -16.219 1.00 88.69 106 GLU A N 1
ATOM 755 C CA . GLU A 1 106 ? 8.464 18.030 -17.045 1.00 88.69 106 GLU A CA 1
ATOM 756 C C . GLU A 1 106 ? 8.060 17.641 -18.475 1.00 88.69 106 GLU A C 1
ATOM 758 O O . GLU A 1 106 ? 8.556 18.232 -19.429 1.00 88.69 106 GLU A O 1
ATOM 763 N N . VAL A 1 107 ? 7.086 16.737 -18.630 1.00 88.00 107 VAL A N 1
ATOM 764 C CA . VAL A 1 107 ? 6.616 16.275 -19.948 1.00 88.00 107 VAL A CA 1
ATOM 765 C C . VAL A 1 107 ? 5.818 17.345 -20.703 1.00 88.00 107 VAL A C 1
ATOM 767 O O . VAL A 1 107 ? 5.937 17.453 -21.919 1.00 88.00 107 VAL A O 1
ATOM 770 N N . THR A 1 108 ? 4.993 18.137 -20.014 1.00 89.69 108 THR A N 1
ATOM 771 C CA . THR A 1 108 ? 4.081 19.098 -20.673 1.00 89.69 108 THR A CA 1
ATOM 772 C C . THR A 1 108 ? 4.696 20.470 -20.922 1.00 89.69 108 THR A C 1
ATOM 774 O O . THR A 1 108 ? 4.344 21.123 -21.901 1.00 89.69 108 THR A O 1
ATOM 777 N N . SER A 1 109 ? 5.588 20.927 -20.042 1.00 84.62 109 SER A N 1
ATOM 778 C CA . SER A 1 109 ? 6.129 22.293 -20.069 1.00 84.62 109 SER A CA 1
ATOM 779 C C . SER A 1 109 ? 7.653 22.357 -20.161 1.00 84.62 109 SER A C 1
ATOM 781 O O . SER A 1 109 ? 8.203 23.447 -20.298 1.00 84.62 109 SER A O 1
ATOM 783 N N . GLY A 1 110 ? 8.351 21.219 -20.061 1.00 85.12 110 GLY A N 1
ATOM 784 C CA . GLY A 1 110 ? 9.816 21.165 -20.014 1.00 85.12 110 GLY A CA 1
ATOM 785 C C . GLY A 1 110 ? 10.422 21.710 -18.715 1.00 85.12 110 GLY A C 1
ATOM 786 O O . GLY A 1 110 ? 11.643 21.778 -18.586 1.00 85.12 110 GLY A O 1
ATOM 787 N N . VAL A 1 111 ? 9.600 22.118 -17.739 1.00 85.81 111 VAL A N 1
ATOM 788 C CA . VAL A 1 111 ? 10.074 22.717 -16.485 1.00 85.81 111 VAL A CA 1
ATOM 789 C C . VAL A 1 111 ? 10.380 21.629 -15.460 1.00 85.81 111 VAL A C 1
ATOM 791 O O . VAL A 1 111 ? 9.482 21.027 -14.868 1.00 85.81 111 VAL A O 1
ATOM 794 N N . THR A 1 112 ? 11.664 21.427 -15.171 1.00 86.62 112 THR A N 1
ATOM 795 C CA . THR A 1 112 ? 12.105 20.528 -14.099 1.00 86.62 112 THR A CA 1
ATOM 796 C C . THR A 1 112 ? 12.062 21.242 -12.746 1.00 86.62 112 THR A C 1
ATOM 798 O O . THR A 1 112 ? 12.880 22.112 -12.446 1.00 86.62 112 THR A O 1
ATOM 801 N N . ILE A 1 113 ? 11.124 20.850 -11.883 1.00 86.50 113 ILE A N 1
ATOM 802 C CA . ILE A 1 113 ? 11.048 21.329 -10.494 1.00 86.50 113 ILE A CA 1
ATOM 803 C C . ILE A 1 113 ? 11.603 20.293 -9.510 1.00 86.50 113 ILE A C 1
ATOM 805 O O . ILE A 1 113 ? 11.528 19.083 -9.732 1.00 86.50 113 ILE A O 1
ATOM 809 N N . SER A 1 114 ? 12.152 20.753 -8.381 1.00 88.12 114 SER A N 1
ATOM 810 C CA . SER A 1 114 ? 12.581 19.840 -7.317 1.00 88.12 114 SER A CA 1
ATOM 811 C C . SER A 1 114 ? 11.375 19.213 -6.610 1.00 88.12 114 SER A C 1
ATOM 813 O O . SER A 1 114 ? 10.307 19.825 -6.515 1.00 88.12 114 SER A O 1
ATOM 815 N N . ARG A 1 115 ? 11.553 18.003 -6.062 1.00 82.56 115 ARG A N 1
ATOM 816 C CA . ARG A 1 115 ? 10.497 17.280 -5.332 1.00 82.56 115 ARG A CA 1
ATOM 817 C C . ARG A 1 115 ? 9.920 18.111 -4.186 1.00 82.56 115 ARG A C 1
ATOM 819 O O . ARG A 1 115 ? 8.709 18.175 -4.044 1.00 82.56 115 ARG A O 1
ATOM 826 N N . THR A 1 116 ? 10.765 18.804 -3.420 1.00 88.88 116 THR A N 1
ATOM 827 C CA . THR A 1 116 ? 10.322 19.670 -2.314 1.00 88.88 116 THR A CA 1
ATOM 828 C C . THR A 1 116 ? 9.445 20.819 -2.802 1.00 88.88 116 THR A C 1
ATOM 830 O O . THR A 1 116 ? 8.421 21.108 -2.193 1.00 88.88 116 THR A O 1
ATOM 833 N N . LYS A 1 117 ? 9.809 21.454 -3.925 1.00 88.19 117 LYS A N 1
ATOM 834 C CA . LYS A 1 117 ? 9.010 22.538 -4.514 1.00 88.19 117 LYS A CA 1
ATOM 835 C C . LYS A 1 117 ? 7.675 22.020 -5.050 1.00 88.19 117 LYS A C 1
ATOM 837 O O . LYS A 1 117 ? 6.656 22.659 -4.815 1.00 88.19 117 LYS A O 1
ATOM 842 N N . SER A 1 118 ? 7.673 20.856 -5.703 1.00 89.38 118 SER A N 1
ATOM 843 C CA . SER A 1 118 ? 6.438 20.202 -6.155 1.00 89.38 118 SER A CA 1
ATOM 844 C C . SER A 1 118 ? 5.527 19.839 -4.980 1.00 89.38 118 SER A C 1
ATOM 846 O O . SER A 1 118 ? 4.348 20.178 -4.987 1.00 89.38 118 SER A O 1
ATOM 848 N N . LEU A 1 119 ? 6.086 19.246 -3.922 1.00 90.44 119 LEU A N 1
ATOM 849 C CA . LEU A 1 119 ? 5.350 18.883 -2.714 1.00 90.44 119 LEU A CA 1
ATOM 850 C C . LEU A 1 119 ? 4.729 20.110 -2.037 1.00 90.44 119 LEU A C 1
ATOM 852 O O . LEU A 1 119 ? 3.554 20.071 -1.682 1.00 90.44 119 LEU A O 1
ATOM 856 N N . LEU A 1 120 ? 5.486 21.203 -1.890 1.00 91.19 120 LEU A N 1
ATOM 857 C CA . LEU A 1 120 ? 4.966 22.457 -1.337 1.00 91.19 120 LEU A CA 1
ATOM 858 C C . LEU A 1 120 ? 3.851 23.035 -2.213 1.00 91.19 120 LEU A C 1
ATOM 860 O O . LEU A 1 120 ? 2.812 23.421 -1.684 1.00 91.19 120 LEU A O 1
ATOM 864 N N . ALA A 1 121 ? 4.030 23.043 -3.536 1.00 89.44 121 ALA A N 1
ATOM 865 C CA . ALA A 1 121 ? 3.016 23.535 -4.463 1.00 89.44 121 ALA A CA 1
ATOM 866 C C . ALA A 1 121 ? 1.722 22.708 -4.376 1.00 89.44 121 ALA A C 1
ATOM 868 O O . ALA A 1 121 ? 0.650 23.267 -4.162 1.00 89.44 121 ALA A O 1
ATOM 869 N N . VAL A 1 122 ? 1.812 21.379 -4.455 1.00 88.50 122 VAL A N 1
ATOM 870 C CA . VAL A 1 122 ? 0.648 20.488 -4.318 1.00 88.50 122 VAL A CA 1
ATOM 871 C C . VAL A 1 122 ? -0.011 20.661 -2.948 1.00 88.50 122 VAL A C 1
ATOM 873 O O . VAL A 1 122 ? -1.234 20.727 -2.852 1.00 88.50 122 VAL A O 1
ATOM 876 N N . THR A 1 123 ? 0.777 20.800 -1.881 1.00 89.62 123 THR A N 1
ATOM 877 C CA . THR A 1 123 ? 0.231 20.983 -0.531 1.00 89.62 123 THR A CA 1
ATOM 878 C C . THR A 1 123 ? -0.541 22.293 -0.408 1.00 89.62 123 THR A C 1
ATOM 880 O O . THR A 1 123 ? -1.665 22.284 0.079 1.00 89.62 123 THR A O 1
ATOM 883 N N . VAL A 1 124 ? 0.017 23.412 -0.872 1.00 91.75 124 VAL A N 1
ATOM 884 C CA . VAL A 1 124 ? -0.604 24.740 -0.731 1.00 91.75 124 VAL A CA 1
ATOM 885 C C . VAL A 1 124 ? -1.790 24.921 -1.678 1.00 91.75 124 VAL A C 1
ATOM 887 O O . VAL A 1 124 ? -2.820 25.448 -1.267 1.00 91.75 124 VAL A O 1
ATOM 890 N N . PHE A 1 125 ? -1.666 24.485 -2.933 1.00 88.88 125 PHE A N 1
ATOM 891 C CA . PHE A 1 125 ? -2.666 24.764 -3.968 1.00 88.88 125 PHE A CA 1
ATOM 892 C C . PHE A 1 125 ? -3.729 23.672 -4.123 1.00 88.88 125 PHE A C 1
ATOM 894 O O . PHE A 1 125 ? -4.784 23.947 -4.687 1.00 88.88 125 PHE A O 1
ATOM 901 N N . VAL A 1 126 ? -3.480 22.452 -3.635 1.00 86.75 126 VAL A N 1
ATOM 902 C CA . VAL A 1 126 ? -4.418 21.324 -3.763 1.00 86.75 126 VAL A CA 1
ATOM 903 C C . VAL A 1 126 ? -4.830 20.796 -2.393 1.00 86.75 126 VAL A C 1
ATOM 905 O O . VAL A 1 126 ? -6.011 20.822 -2.065 1.00 86.75 126 VAL A O 1
ATOM 908 N N . LEU A 1 127 ? -3.888 20.346 -1.559 1.00 86.12 127 LEU A N 1
ATOM 909 C CA . LEU A 1 127 ? -4.248 19.670 -0.304 1.00 86.12 127 LEU A CA 1
ATOM 910 C C . LEU A 1 127 ? -4.871 20.626 0.719 1.00 86.12 127 LEU A C 1
ATOM 912 O O . LEU A 1 127 ? -5.908 20.308 1.289 1.00 86.12 127 LEU A O 1
ATOM 916 N N . LEU A 1 128 ? -4.285 21.805 0.924 1.00 89.19 128 LEU A N 1
ATOM 917 C CA . LEU A 1 128 ? -4.771 22.801 1.876 1.00 89.19 128 LEU A CA 1
ATOM 918 C C . LEU A 1 128 ? -6.212 23.257 1.588 1.00 89.19 128 LEU A C 1
ATOM 920 O O . LEU A 1 128 ? -7.023 23.186 2.511 1.00 89.19 128 LEU A O 1
ATOM 924 N N . PRO A 1 129 ? -6.590 23.680 0.362 1.00 87.06 129 PRO A N 1
ATOM 925 C CA . PRO A 1 129 ? -7.976 24.046 0.095 1.00 87.06 129 PRO A CA 1
ATOM 926 C C . PRO A 1 129 ? -8.919 22.857 0.275 1.00 87.06 129 PRO A C 1
ATOM 928 O O . PRO A 1 129 ? -9.993 23.048 0.837 1.00 87.06 129 PRO A O 1
ATOM 931 N N . LEU A 1 130 ? -8.515 21.637 -0.106 1.00 84.44 130 LEU A N 1
ATOM 932 C CA . LEU A 1 130 ? -9.312 20.426 0.126 1.00 84.44 130 LEU A CA 1
ATOM 933 C C . LEU A 1 130 ? -9.528 20.152 1.623 1.00 84.44 130 LEU A C 1
ATOM 935 O O . LEU A 1 130 ? -10.644 19.826 2.020 1.00 84.44 130 LEU A O 1
ATOM 939 N N . CYS A 1 131 ? -8.501 20.336 2.457 1.00 83.50 131 CYS A N 1
ATOM 940 C CA . CYS A 1 131 ? -8.597 20.204 3.914 1.00 83.50 131 CYS A CA 1
ATOM 941 C C . CYS A 1 131 ? -9.502 21.268 4.558 1.00 83.50 131 CYS A C 1
ATOM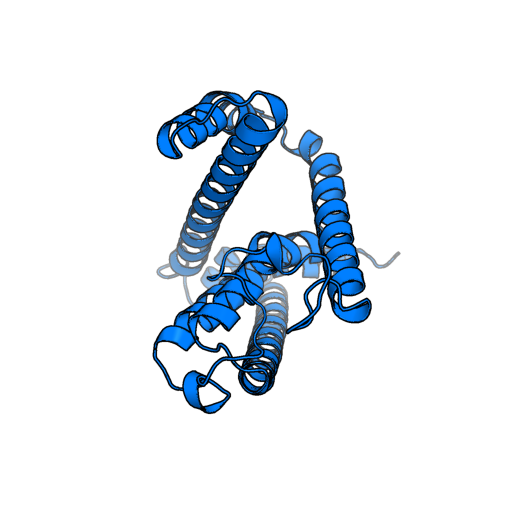 943 O O . CYS A 1 131 ? -10.015 21.047 5.652 1.00 83.50 131 CYS A O 1
ATOM 945 N N . LEU A 1 132 ? -9.702 22.414 3.900 1.00 86.50 132 LEU A N 1
ATOM 946 C CA . LEU A 1 132 ? -10.577 23.495 4.366 1.00 86.50 132 LEU A CA 1
ATOM 947 C C . LEU A 1 132 ? -12.029 23.349 3.873 1.00 86.50 132 LEU A C 1
ATOM 949 O O . LEU A 1 132 ? -12.902 24.111 4.300 1.00 86.50 132 LEU A O 1
ATOM 953 N N . VAL A 1 133 ? -12.325 22.378 2.998 1.00 85.75 133 VAL A N 1
ATOM 954 C CA . VAL A 1 133 ? -13.698 22.113 2.550 1.00 85.75 133 VAL A CA 1
ATOM 955 C C . VAL A 1 133 ? -14.501 21.484 3.687 1.00 85.75 133 VAL A C 1
ATOM 957 O O . VAL A 1 133 ? -14.227 20.380 4.145 1.00 85.75 133 VAL A O 1
ATOM 960 N N . LYS A 1 134 ? -15.569 22.173 4.097 1.00 76.50 134 LYS A N 1
ATOM 961 C CA . LYS A 1 134 ? -16.442 21.751 5.203 1.00 76.50 134 LYS A CA 1
ATOM 962 C C . LYS A 1 134 ? -17.268 20.490 4.900 1.00 76.50 134 LYS A C 1
ATOM 964 O O . LYS A 1 134 ? -17.665 19.791 5.822 1.00 76.50 134 LYS A O 1
ATOM 969 N N . ASN A 1 135 ? -17.529 20.206 3.620 1.00 75.12 135 ASN A N 1
ATOM 970 C CA . ASN A 1 135 ? -18.331 19.067 3.167 1.00 75.12 135 ASN A CA 1
ATOM 971 C C . ASN A 1 135 ? -17.539 18.157 2.222 1.00 75.12 135 ASN A C 1
ATOM 973 O O . ASN A 1 135 ? -17.435 18.411 1.022 1.00 75.12 135 ASN A O 1
ATOM 977 N N . LEU A 1 136 ? -17.050 17.040 2.759 1.00 70.50 136 LEU A N 1
ATOM 978 C CA . LEU A 1 136 ? -16.326 16.014 2.000 1.00 70.50 136 LEU A CA 1
ATOM 979 C C . LEU A 1 136 ? -17.237 15.176 1.087 1.00 70.50 136 LEU A C 1
ATOM 981 O O . LEU A 1 136 ? -16.748 14.429 0.243 1.00 70.50 136 LEU A O 1
ATOM 985 N N . SER A 1 137 ? -18.559 15.322 1.200 1.00 71.31 137 SER A N 1
ATOM 986 C CA . SER A 1 137 ? -19.540 14.617 0.363 1.00 71.31 137 SER A CA 1
ATOM 987 C C . SER A 1 137 ? -19.362 14.915 -1.133 1.00 71.31 137 SER A C 1
ATOM 989 O O . SER A 1 137 ? -19.597 14.040 -1.963 1.00 71.31 137 SER A O 1
ATOM 991 N N . SER A 1 138 ? -18.859 16.106 -1.484 1.00 73.75 138 SER A N 1
ATOM 992 C CA . SER A 1 138 ? -18.525 16.487 -2.870 1.00 73.75 138 SER A CA 1
ATOM 993 C C . SER A 1 138 ? -17.350 15.679 -3.457 1.00 73.75 138 SER A C 1
ATOM 995 O O . SER A 1 138 ? -17.157 15.626 -4.669 1.00 73.75 138 SER A O 1
ATOM 997 N N . LEU A 1 139 ? -16.574 14.990 -2.611 1.00 74.56 139 LEU A N 1
ATOM 998 C CA . LEU A 1 139 ? -15.433 14.162 -3.014 1.00 74.56 139 LEU A CA 1
ATOM 999 C C . LEU A 1 139 ? -15.814 12.715 -3.376 1.00 74.56 139 LEU A C 1
ATOM 1001 O O . LEU A 1 139 ? -15.001 11.972 -3.934 1.00 74.56 139 LEU A O 1
ATOM 1005 N N . ALA A 1 140 ? -17.053 12.304 -3.091 1.00 73.25 140 ALA A N 1
ATOM 1006 C CA . ALA A 1 140 ? -17.576 10.984 -3.436 1.00 73.25 140 ALA A CA 1
ATOM 1007 C C . ALA A 1 140 ? -17.478 10.625 -4.941 1.00 73.25 140 ALA A C 1
ATOM 1009 O O . ALA A 1 140 ? -17.055 9.505 -5.236 1.00 73.25 140 ALA A O 1
ATOM 1010 N N . PRO A 1 141 ? -17.775 11.514 -5.914 1.00 75.75 141 PRO A N 1
ATOM 1011 C CA . PRO A 1 141 ? -17.566 11.201 -7.332 1.00 75.75 141 PRO A CA 1
ATOM 1012 C C . PRO A 1 141 ? -16.080 11.067 -7.705 1.00 75.75 141 PRO A C 1
ATOM 1014 O O . PRO A 1 141 ? -15.712 10.149 -8.435 1.00 75.75 141 PRO A O 1
ATOM 1017 N N . PHE A 1 142 ? -15.195 11.906 -7.155 1.00 81.00 142 PHE A N 1
ATOM 1018 C CA . PHE A 1 142 ? -13.747 11.829 -7.417 1.00 81.00 142 PHE A CA 1
ATOM 1019 C C . PHE A 1 142 ? -13.132 10.518 -6.930 1.00 81.00 142 PHE A C 1
ATOM 1021 O O . PHE A 1 142 ? -12.242 9.951 -7.557 1.00 81.00 142 PHE A O 1
ATOM 1028 N N . SER A 1 143 ? -13.660 9.996 -5.830 1.00 78.38 143 SER A N 1
ATOM 1029 C CA . SER A 1 143 ? -13.336 8.666 -5.336 1.00 78.38 143 SER A CA 1
ATOM 1030 C C . SER A 1 143 ? -13.635 7.561 -6.351 1.00 78.38 143 SER A C 1
ATOM 1032 O O . SER A 1 143 ? -12.824 6.652 -6.507 1.00 78.38 143 SER A O 1
ATOM 1034 N N . LEU A 1 144 ? -14.793 7.612 -7.016 1.00 80.06 144 LEU A N 1
ATOM 1035 C CA . LEU A 1 144 ? -15.147 6.632 -8.045 1.00 80.06 144 LEU A CA 1
ATOM 1036 C C . LEU A 1 144 ? -14.192 6.732 -9.240 1.00 80.06 144 LEU A C 1
ATOM 1038 O O . LEU A 1 144 ? -13.698 5.712 -9.710 1.00 80.06 144 LEU A O 1
ATOM 1042 N N . ILE A 1 145 ? -13.874 7.956 -9.670 1.00 85.38 145 ILE A N 1
ATOM 1043 C CA . ILE A 1 145 ? -12.892 8.207 -10.735 1.00 85.38 145 ILE A CA 1
ATOM 1044 C C . ILE A 1 145 ? -11.526 7.612 -10.367 1.00 85.38 145 ILE A C 1
ATOM 1046 O O . ILE A 1 145 ? -10.900 6.967 -11.203 1.00 85.38 145 ILE A O 1
ATOM 1050 N N . GLY A 1 146 ? -11.086 7.757 -9.114 1.00 80.69 146 GLY A N 1
ATOM 1051 C CA . GLY A 1 146 ? -9.839 7.157 -8.633 1.00 80.69 146 GLY A CA 1
ATOM 1052 C C . GLY A 1 146 ? -9.825 5.629 -8.747 1.00 80.69 146 GLY A C 1
ATOM 1053 O O . GLY A 1 146 ? -8.846 5.059 -9.224 1.00 80.69 146 GLY A O 1
ATOM 1054 N N . VAL A 1 147 ? -10.927 4.963 -8.382 1.00 81.31 147 VAL A N 1
ATOM 1055 C CA . VAL A 1 147 ? -11.060 3.502 -8.542 1.00 81.31 147 VAL A CA 1
ATOM 1056 C C . VAL A 1 147 ? -11.029 3.106 -10.020 1.00 81.31 147 VAL A C 1
ATOM 1058 O O . VAL A 1 147 ? -10.325 2.167 -10.380 1.00 81.31 147 VAL A O 1
ATOM 1061 N N . LEU A 1 148 ? -11.730 3.838 -10.890 1.00 85.62 148 LEU A N 1
ATOM 1062 C CA . LEU A 1 148 ? -11.700 3.589 -12.335 1.00 85.62 148 LEU A CA 1
ATOM 1063 C C . LEU A 1 148 ? -10.294 3.780 -12.921 1.00 85.62 148 LEU A C 1
ATOM 1065 O O . LEU A 1 148 ? -9.857 2.965 -13.728 1.00 85.62 148 LEU A O 1
ATOM 1069 N N . GLY A 1 149 ? -9.558 4.803 -12.479 1.00 86.19 149 GLY A N 1
ATOM 1070 C CA . GLY A 1 149 ? -8.165 5.031 -12.869 1.00 86.19 149 GLY A CA 1
ATOM 1071 C C . GLY A 1 149 ? -7.227 3.907 -12.416 1.00 86.19 149 GLY A C 1
ATOM 1072 O O . GLY A 1 149 ? -6.353 3.488 -13.176 1.00 86.19 149 GLY A O 1
ATOM 1073 N N . ALA A 1 150 ? -7.439 3.361 -11.216 1.00 84.19 150 ALA A N 1
ATOM 1074 C CA . ALA A 1 150 ? -6.698 2.197 -10.735 1.00 84.19 150 ALA A CA 1
ATOM 1075 C C . ALA A 1 150 ? -6.989 0.944 -11.580 1.00 84.19 150 ALA A C 1
ATOM 1077 O O . ALA A 1 150 ? -6.057 0.248 -11.982 1.00 84.19 150 ALA A O 1
ATOM 1078 N N . VAL A 1 151 ? -8.261 0.695 -11.918 1.00 86.38 151 VAL A N 1
ATOM 1079 C CA . VAL A 1 151 ? -8.659 -0.407 -12.815 1.00 86.38 151 VAL A CA 1
ATOM 1080 C C . VAL A 1 151 ? -8.042 -0.231 -14.200 1.00 86.38 151 VAL A C 1
ATOM 1082 O O . VAL A 1 151 ? -7.448 -1.170 -14.722 1.00 86.38 151 VAL A O 1
ATOM 1085 N N . TYR A 1 152 ? -8.118 0.971 -14.774 1.00 89.69 152 TYR A N 1
ATOM 1086 C CA . TYR A 1 152 ? -7.482 1.288 -16.052 1.00 89.69 152 TYR A CA 1
ATOM 1087 C C . TYR A 1 152 ? -5.977 1.001 -16.019 1.00 89.69 152 TYR A C 1
ATOM 1089 O O . TYR A 1 152 ? -5.454 0.356 -16.925 1.00 89.69 152 TYR A O 1
ATOM 1097 N N . THR A 1 153 ? -5.291 1.416 -14.951 1.00 86.56 153 THR A N 1
ATOM 1098 C CA . THR A 1 153 ? -3.851 1.176 -14.777 1.00 86.56 153 THR A CA 1
ATOM 1099 C C . THR A 1 153 ? -3.545 -0.319 -14.706 1.00 86.56 153 THR A C 1
ATOM 1101 O O . THR A 1 153 ? -2.644 -0.788 -15.396 1.00 86.56 153 THR A O 1
ATOM 1104 N N . ALA A 1 154 ? -4.326 -1.088 -13.943 1.00 86.31 154 ALA A N 1
ATOM 1105 C CA . ALA A 1 154 ? -4.167 -2.538 -13.850 1.00 86.31 154 ALA A CA 1
ATOM 1106 C C . ALA A 1 154 ? -4.388 -3.236 -15.203 1.00 86.31 154 ALA A C 1
ATOM 1108 O O . ALA A 1 154 ? -3.607 -4.110 -15.576 1.00 86.31 154 ALA A O 1
ATOM 1109 N N . VAL A 1 155 ? -5.409 -2.828 -15.965 1.00 89.12 155 VAL A N 1
ATOM 1110 C CA . VAL A 1 155 ? -5.678 -3.362 -17.310 1.00 89.12 155 VAL A CA 1
ATOM 1111 C C . VAL A 1 155 ? -4.549 -3.005 -18.273 1.00 89.12 155 VAL A C 1
ATOM 1113 O O . VAL A 1 155 ? -4.059 -3.884 -18.976 1.00 89.12 155 VAL A O 1
ATOM 1116 N N . ALA A 1 156 ? -4.091 -1.751 -18.281 1.00 89.75 156 ALA A N 1
ATOM 1117 C CA . ALA A 1 156 ? -2.977 -1.320 -19.119 1.00 89.75 156 ALA A CA 1
ATOM 1118 C C . ALA A 1 156 ? -1.693 -2.102 -18.796 1.00 89.75 156 ALA A C 1
ATOM 1120 O O . ALA A 1 156 ? -1.034 -2.593 -19.709 1.00 89.75 156 ALA A O 1
ATOM 1121 N N . MET A 1 157 ? -1.371 -2.290 -17.512 1.00 86.56 157 MET A N 1
ATOM 1122 C CA . MET A 1 157 ? -0.242 -3.123 -17.082 1.00 86.56 157 MET A CA 1
ATOM 1123 C C . MET A 1 157 ? -0.416 -4.589 -17.496 1.00 86.56 157 MET A C 1
ATOM 1125 O O . MET A 1 157 ? 0.548 -5.213 -17.929 1.00 86.56 157 MET A O 1
ATOM 1129 N N . GLY A 1 158 ? -1.633 -5.131 -17.401 1.00 86.31 158 GLY A N 1
ATOM 1130 C CA . GLY A 1 158 ? -1.951 -6.491 -17.833 1.00 86.31 158 GLY A CA 1
ATOM 1131 C C . GLY A 1 158 ? -1.752 -6.686 -19.334 1.00 86.31 158 GLY A C 1
ATOM 1132 O O . GLY A 1 158 ? -1.059 -7.617 -19.735 1.00 86.31 158 GLY A O 1
ATOM 1133 N N . ILE A 1 159 ? -2.285 -5.783 -20.163 1.00 88.56 159 ILE A N 1
ATOM 1134 C CA . ILE A 1 159 ? -2.076 -5.804 -21.619 1.00 88.56 159 ILE A CA 1
ATOM 1135 C C . ILE A 1 159 ? -0.577 -5.778 -21.924 1.00 88.56 159 ILE A C 1
ATOM 1137 O O . ILE A 1 159 ? -0.104 -6.665 -22.624 1.00 88.56 159 ILE A O 1
ATOM 1141 N N . ARG A 1 160 ? 0.172 -4.854 -21.303 1.00 85.38 160 ARG A N 1
ATOM 1142 C CA . ARG A 1 160 ? 1.626 -4.710 -21.501 1.00 85.38 160 ARG A CA 1
ATOM 1143 C C . ARG A 1 160 ? 2.461 -5.894 -21.019 1.00 85.38 160 ARG A C 1
ATOM 1145 O O . ARG A 1 160 ? 3.606 -6.069 -21.430 1.00 85.38 160 ARG A O 1
ATOM 1152 N N . TYR A 1 161 ? 1.915 -6.675 -20.094 1.00 82.75 161 TYR A N 1
ATOM 1153 C CA . TYR A 1 161 ? 2.526 -7.917 -19.650 1.00 82.75 161 TYR A CA 1
ATOM 1154 C C . TYR A 1 161 ? 2.297 -9.038 -20.673 1.00 82.75 161 TYR A C 1
ATOM 1156 O O . TYR A 1 161 ? 3.240 -9.748 -21.015 1.00 82.75 161 TYR A O 1
ATOM 1164 N N . PHE A 1 162 ? 1.069 -9.185 -21.183 1.00 86.06 162 PHE A N 1
ATOM 1165 C CA . PHE A 1 162 ? 0.711 -10.255 -22.122 1.00 86.06 162 PHE A CA 1
ATOM 1166 C C . PHE A 1 162 ? 1.153 -9.997 -23.566 1.00 86.06 162 PHE A C 1
ATOM 1168 O O . PHE A 1 162 ? 1.426 -10.954 -24.286 1.00 86.06 162 PHE A O 1
ATOM 1175 N N . ASP A 1 163 ? 1.235 -8.738 -23.993 1.00 85.94 163 ASP A N 1
ATOM 1176 C CA . ASP A 1 163 ? 1.716 -8.360 -25.327 1.00 85.94 163 ASP A CA 1
ATOM 1177 C C . ASP A 1 163 ? 3.251 -8.426 -25.456 1.00 85.94 163 ASP A C 1
ATOM 1179 O O . ASP A 1 163 ? 3.785 -8.331 -26.559 1.00 85.94 163 ASP A O 1
ATOM 1183 N N . GLY A 1 164 ? 3.967 -8.617 -24.342 1.00 79.81 164 GLY A N 1
ATOM 1184 C CA . GLY A 1 164 ? 5.423 -8.705 -24.327 1.00 79.81 164 GLY A CA 1
ATOM 1185 C C . GLY A 1 164 ? 6.137 -7.374 -24.581 1.00 79.81 164 GLY A C 1
ATOM 1186 O O . GLY A 1 164 ? 7.342 -7.386 -24.835 1.00 79.81 164 GLY A O 1
ATOM 1187 N N . SER A 1 165 ? 5.458 -6.227 -24.459 1.00 82.06 165 SER A N 1
ATOM 1188 C CA . SER A 1 165 ? 6.035 -4.889 -24.692 1.00 82.06 165 SER A CA 1
ATOM 1189 C C . SER A 1 165 ? 7.304 -4.627 -23.878 1.00 82.06 165 SER A C 1
ATOM 1191 O O . SER A 1 165 ? 8.184 -3.891 -24.318 1.00 82.06 165 SER A O 1
ATOM 1193 N N . TYR A 1 166 ? 7.409 -5.241 -22.695 1.00 80.06 166 TYR A N 1
ATOM 1194 C CA . TYR A 1 166 ? 8.569 -5.152 -21.802 1.00 80.06 166 TYR A CA 1
ATOM 1195 C C . TYR A 1 166 ? 9.405 -6.444 -21.752 1.00 80.06 166 TYR A C 1
ATOM 1197 O O . TYR A 1 166 ? 10.269 -6.587 -20.889 1.00 80.06 166 TYR A O 1
ATOM 1205 N N . GLN A 1 167 ? 9.165 -7.420 -22.632 1.00 78.06 167 GLN A N 1
ATOM 1206 C CA . GLN A 1 167 ? 9.867 -8.703 -22.594 1.00 78.06 167 GLN A CA 1
ATOM 1207 C C . GLN A 1 167 ? 11.364 -8.533 -22.899 1.00 78.06 167 GLN A C 1
ATOM 1209 O O . GLN A 1 167 ? 11.762 -7.815 -23.811 1.00 78.06 167 GLN A O 1
ATOM 1214 N N . THR A 1 168 ? 12.232 -9.219 -22.160 1.00 68.88 168 THR A N 1
ATOM 1215 C CA . THR A 1 168 ? 13.673 -9.227 -22.439 1.00 68.88 168 THR A CA 1
ATOM 1216 C C . THR A 1 168 ? 14.035 -10.394 -23.372 1.00 68.88 168 THR A C 1
ATOM 1218 O O . THR A 1 168 ? 13.479 -11.482 -23.215 1.00 68.88 168 THR A O 1
ATOM 1221 N N . PRO A 1 169 ? 14.961 -10.220 -24.342 1.00 64.81 169 PRO A N 1
ATOM 1222 C CA . PRO A 1 169 ? 15.768 -9.030 -24.637 1.00 64.81 169 PRO A CA 1
ATOM 1223 C C . PRO A 1 169 ? 15.205 -8.089 -25.735 1.00 64.81 169 PRO A C 1
ATOM 1225 O O . PRO A 1 169 ? 15.963 -7.255 -26.214 1.00 64.81 169 PRO A O 1
ATOM 1228 N N . GLY A 1 170 ? 13.938 -8.211 -26.160 1.00 69.69 170 GLY A N 1
ATOM 1229 C CA . GLY A 1 170 ? 13.450 -7.602 -27.417 1.00 69.69 170 GLY A CA 1
ATOM 1230 C C . GLY A 1 170 ? 12.122 -6.835 -27.375 1.00 69.69 170 GLY A C 1
ATOM 1231 O O . GLY A 1 170 ? 11.549 -6.597 -28.432 1.00 69.69 170 GLY A O 1
ATOM 1232 N N . GLY A 1 171 ? 11.605 -6.486 -26.198 1.00 78.69 171 GLY A N 1
ATOM 1233 C CA . GLY A 1 171 ? 10.362 -5.728 -26.052 1.00 78.69 171 GLY A CA 1
ATOM 1234 C C . GLY A 1 171 ? 10.495 -4.300 -26.582 1.00 78.69 171 GLY A C 1
ATOM 1235 O O . GLY A 1 171 ? 11.490 -3.627 -26.313 1.00 78.69 171 GLY A O 1
A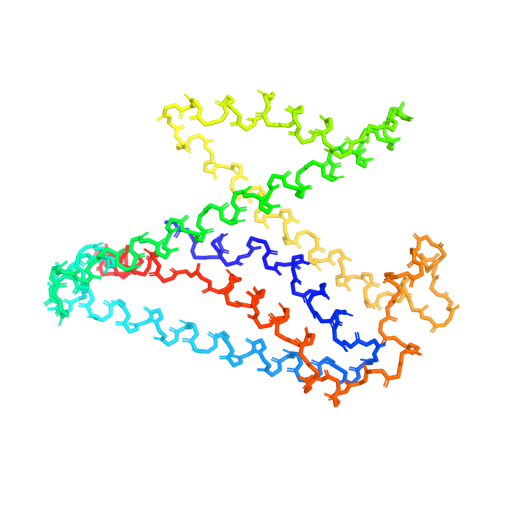TOM 1236 N N . GLU A 1 172 ? 9.481 -3.835 -27.310 1.00 81.62 172 GLU A N 1
ATOM 1237 C CA . GLU A 1 172 ? 9.454 -2.517 -27.961 1.00 81.62 172 GLU A CA 1
ATOM 1238 C C . GLU A 1 172 ? 9.678 -1.362 -26.974 1.00 81.62 172 GLU A C 1
ATOM 1240 O O . GLU A 1 172 ? 10.406 -0.420 -27.273 1.00 81.62 172 GLU A O 1
ATOM 1245 N N . LEU A 1 173 ? 9.110 -1.468 -25.770 1.00 80.31 173 LEU A N 1
ATOM 1246 C CA . LEU A 1 173 ? 9.173 -0.431 -24.738 1.00 80.31 173 LEU A CA 1
ATOM 1247 C C . LEU A 1 173 ? 10.275 -0.682 -23.705 1.00 80.31 173 LEU A C 1
ATOM 1249 O O . LEU A 1 173 ? 10.370 0.048 -22.721 1.00 80.31 173 LEU A O 1
ATOM 1253 N N . LEU A 1 174 ? 11.106 -1.712 -23.888 1.00 76.44 174 LEU A N 1
ATOM 1254 C CA . LEU A 1 174 ? 12.169 -2.045 -22.939 1.00 76.44 174 LEU A CA 1
ATOM 1255 C C . LEU A 1 174 ? 13.238 -0.942 -22.862 1.00 76.44 174 LEU A C 1
ATOM 1257 O O . LEU A 1 174 ? 13.782 -0.710 -21.787 1.00 76.44 174 LEU A O 1
ATOM 1261 N N . ALA A 1 175 ? 13.513 -0.252 -23.975 1.00 75.00 175 ALA A N 1
ATOM 1262 C CA . ALA A 1 175 ? 14.506 0.825 -24.041 1.00 75.00 175 ALA A CA 1
ATOM 1263 C C . ALA A 1 175 ? 14.103 2.081 -23.243 1.00 75.00 175 ALA A C 1
ATOM 1265 O O . ALA A 1 175 ? 14.974 2.824 -22.795 1.00 75.00 175 ALA A O 1
ATOM 1266 N N . ASP A 1 176 ? 12.802 2.287 -23.028 1.00 76.75 176 ASP A N 1
ATOM 1267 C CA . ASP A 1 176 ? 12.265 3.430 -22.279 1.00 76.75 176 ASP A CA 1
ATOM 1268 C C . ASP A 1 176 ? 12.187 3.163 -20.765 1.00 76.75 176 ASP A C 1
ATOM 1270 O O . ASP A 1 176 ? 11.867 4.057 -19.972 1.00 76.75 176 ASP A O 1
ATOM 1274 N N . VAL A 1 177 ? 12.465 1.928 -20.336 1.00 74.69 177 VAL A N 1
ATOM 1275 C CA . VAL A 1 177 ? 12.465 1.538 -18.925 1.00 74.69 177 VAL A CA 1
ATOM 1276 C C . VAL A 1 177 ? 13.861 1.743 -18.345 1.00 74.69 177 VAL A C 1
ATOM 1278 O O . VAL A 1 177 ? 14.832 1.147 -18.800 1.00 74.69 177 VAL A O 1
ATOM 1281 N N . LEU A 1 178 ? 13.947 2.562 -17.291 1.00 69.06 178 LEU A N 1
ATOM 1282 C CA . LEU A 1 178 ? 15.157 2.710 -16.474 1.00 69.06 178 LEU A CA 1
ATOM 1283 C C . LEU A 1 178 ? 15.687 1.334 -16.051 1.00 69.06 178 LEU A C 1
ATOM 1285 O O . LEU A 1 178 ? 14.900 0.477 -15.652 1.00 69.06 178 LEU A O 1
ATOM 1289 N N . ASP A 1 179 ? 17.008 1.146 -16.053 1.00 66.88 179 ASP A N 1
ATOM 1290 C CA . ASP A 1 179 ? 17.636 -0.138 -15.701 1.00 66.88 179 ASP A CA 1
ATOM 1291 C C . ASP A 1 179 ? 17.175 -0.685 -14.334 1.00 66.88 179 ASP A C 1
ATOM 1293 O O . ASP A 1 179 ? 17.002 -1.890 -14.168 1.00 66.88 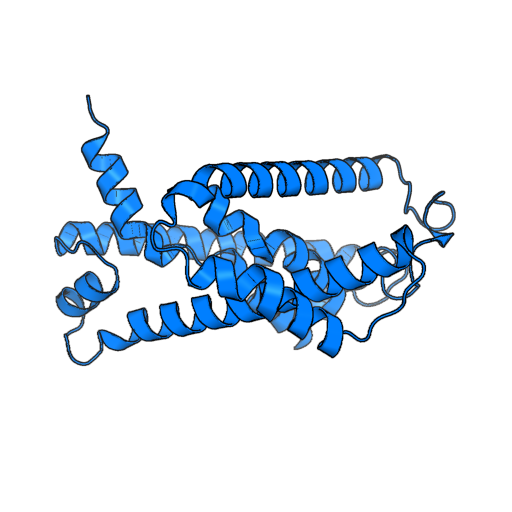179 ASP A O 1
ATOM 1297 N N . GLU A 1 180 ? 16.886 0.198 -13.373 1.00 64.50 180 GLU A N 1
ATOM 1298 C CA . GLU A 1 180 ? 16.373 -0.146 -12.035 1.00 64.50 180 GLU A CA 1
ATOM 1299 C C . GLU A 1 180 ? 14.923 -0.683 -12.036 1.00 64.50 180 GLU A C 1
ATOM 1301 O O . GLU A 1 180 ? 14.479 -1.308 -11.073 1.00 64.50 180 GLU A O 1
ATOM 1306 N N . HIS A 1 181 ? 14.164 -0.453 -13.107 1.00 69.69 181 HIS A N 1
ATOM 1307 C CA . HIS A 1 181 ? 12.760 -0.851 -13.249 1.00 69.69 181 HIS A CA 1
ATOM 1308 C C . HIS A 1 181 ? 12.551 -1.954 -14.291 1.00 69.69 181 HIS A C 1
ATOM 1310 O O . HIS A 1 181 ? 11.409 -2.265 -14.639 1.00 69.69 181 HIS A O 1
ATOM 1316 N N . GLN A 1 182 ? 13.633 -2.552 -14.796 1.00 70.38 182 GLN A N 1
ATOM 1317 C CA . GLN A 1 182 ? 13.533 -3.655 -15.744 1.00 70.38 182 GLN A CA 1
ATOM 1318 C C . GLN A 1 182 ? 12.840 -4.876 -15.113 1.00 70.38 182 GLN A C 1
ATOM 1320 O O . GLN A 1 182 ? 12.991 -5.148 -13.919 1.00 70.38 182 GLN A O 1
ATOM 1325 N N . PRO A 1 183 ? 12.064 -5.637 -15.905 1.00 67.31 183 PRO A N 1
ATOM 1326 C CA . PRO A 1 183 ? 11.283 -6.751 -15.387 1.00 67.31 183 PRO A CA 1
ATOM 1327 C C . PRO A 1 183 ? 12.164 -7.884 -14.856 1.00 67.31 183 PRO A C 1
ATOM 1329 O O . PRO A 1 183 ? 13.253 -8.140 -15.376 1.00 67.31 183 PRO A O 1
ATOM 1332 N N . LEU A 1 184 ? 11.624 -8.597 -13.857 1.00 65.50 184 LEU A N 1
ATOM 1333 C CA . LEU A 1 184 ? 12.219 -9.693 -13.073 1.00 65.50 184 LEU A CA 1
ATOM 1334 C C . LEU A 1 184 ? 12.653 -10.900 -13.933 1.00 65.50 184 LEU A C 1
ATOM 1336 O O . LEU A 1 184 ? 12.073 -11.976 -13.837 1.00 65.50 184 LEU A O 1
ATOM 1340 N N . THR A 1 185 ? 13.620 -10.733 -14.831 1.00 62.59 185 THR A N 1
ATOM 1341 C CA . THR A 1 185 ? 13.951 -11.721 -15.877 1.00 62.59 185 THR A CA 1
ATOM 1342 C C . THR A 1 185 ? 15.435 -12.062 -15.950 1.00 62.59 185 THR A C 1
ATOM 1344 O O . THR A 1 185 ? 15.783 -13.116 -16.473 1.00 62.59 185 THR A O 1
ATOM 1347 N N . LYS A 1 186 ? 16.314 -11.216 -15.398 1.00 62.25 186 LYS A N 1
ATOM 1348 C CA . LYS A 1 186 ? 17.781 -11.381 -15.451 1.00 62.25 186 LYS A CA 1
ATOM 1349 C C . LYS A 1 186 ? 18.448 -11.492 -14.076 1.00 62.25 186 LYS A C 1
ATOM 1351 O O . LYS A 1 186 ? 19.667 -11.611 -13.997 1.00 62.25 186 LYS A O 1
ATOM 1356 N N . GLY A 1 187 ? 17.668 -11.409 -13.004 1.00 68.25 187 GLY A N 1
ATOM 1357 C CA . GLY A 1 187 ? 18.173 -11.359 -11.644 1.00 68.25 187 GLY A CA 1
ATOM 1358 C C . GLY A 1 187 ? 18.548 -12.719 -11.048 1.00 68.25 187 GLY A C 1
ATOM 1359 O O . GLY A 1 187 ? 18.086 -13.766 -11.501 1.00 68.25 187 GLY A O 1
ATOM 1360 N N . THR A 1 188 ? 19.395 -12.710 -10.018 1.00 77.12 188 THR A N 1
ATOM 1361 C CA . THR A 1 188 ? 19.832 -13.906 -9.271 1.00 77.12 188 THR A CA 1
ATOM 1362 C C . THR A 1 188 ? 19.072 -14.100 -7.953 1.00 77.12 188 THR A C 1
ATOM 1364 O O . THR A 1 188 ? 19.153 -15.169 -7.342 1.00 77.12 188 THR A O 1
ATOM 1367 N N . ARG A 1 189 ? 18.302 -13.096 -7.514 1.00 81.44 189 ARG A N 1
ATOM 1368 C CA . ARG A 1 189 ? 17.500 -13.093 -6.284 1.00 81.44 189 ARG A CA 1
ATOM 1369 C C . ARG A 1 189 ? 16.112 -13.658 -6.560 1.00 81.44 189 ARG A C 1
ATOM 1371 O O . ARG A 1 189 ? 15.178 -12.953 -6.946 1.00 81.44 189 ARG A O 1
ATOM 1378 N N . GLY A 1 190 ? 16.018 -14.974 -6.400 1.00 82.19 190 GLY A N 1
ATOM 1379 C CA . GLY A 1 190 ? 14.801 -15.759 -6.576 1.00 82.19 190 GLY A CA 1
ATOM 1380 C C . GLY A 1 190 ? 14.017 -15.993 -5.287 1.00 82.19 190 GLY A C 1
ATOM 1381 O O . GLY A 1 190 ? 14.002 -15.168 -4.379 1.00 82.19 190 GLY A O 1
ATOM 1382 N N . ALA A 1 191 ? 13.367 -17.154 -5.191 1.00 85.31 191 ALA A N 1
ATOM 1383 C CA . ALA A 1 191 ? 12.498 -17.496 -4.063 1.00 85.31 191 ALA A CA 1
ATOM 1384 C C . ALA A 1 191 ? 13.191 -17.430 -2.686 1.00 85.31 191 ALA A C 1
ATOM 1386 O O . ALA A 1 191 ? 12.588 -16.987 -1.710 1.00 85.31 191 ALA A O 1
ATOM 1387 N N . SER A 1 192 ? 14.461 -17.839 -2.599 1.00 86.38 192 SER A N 1
ATOM 1388 C CA . SER A 1 192 ? 15.234 -17.838 -1.347 1.00 86.38 192 SER A CA 1
ATOM 1389 C C . SER A 1 192 ? 15.483 -16.434 -0.791 1.00 86.38 192 SER A C 1
ATOM 1391 O O . SER A 1 192 ? 15.653 -16.277 0.417 1.00 86.38 192 SER A O 1
ATOM 1393 N N . SER A 1 193 ? 15.442 -15.403 -1.638 1.00 85.88 193 SER A N 1
ATOM 1394 C CA . SER A 1 193 ? 15.614 -14.005 -1.230 1.00 85.88 193 SER A CA 1
ATOM 1395 C C . SER A 1 193 ? 14.445 -13.470 -0.405 1.00 85.88 193 SER A C 1
ATOM 1397 O O . SER A 1 193 ? 14.561 -12.403 0.185 1.00 85.88 193 SER A O 1
ATOM 1399 N N . PHE A 1 194 ? 13.343 -14.218 -0.292 1.00 87.38 194 PHE A N 1
ATOM 1400 C CA . PHE A 1 194 ? 12.264 -13.892 0.640 1.00 87.38 194 PHE A CA 1
ATOM 1401 C C . PHE A 1 194 ? 12.677 -14.029 2.120 1.00 87.38 194 PHE A C 1
ATOM 1403 O O . PHE A 1 194 ? 12.023 -13.474 2.995 1.00 87.38 194 PHE A O 1
ATOM 1410 N N . LEU A 1 195 ? 13.769 -14.743 2.416 1.00 86.75 195 LEU A N 1
ATOM 1411 C CA . LEU A 1 195 ? 14.323 -14.834 3.773 1.00 86.75 195 LEU A CA 1
ATOM 1412 C C . LEU A 1 195 ? 15.179 -13.614 4.157 1.00 86.75 195 LEU A C 1
ATOM 1414 O O . LEU A 1 195 ? 15.550 -13.467 5.320 1.00 86.75 195 LEU A O 1
ATOM 1418 N N . ASP A 1 196 ? 15.509 -12.748 3.196 1.00 88.62 196 ASP A N 1
ATOM 1419 C CA . ASP A 1 196 ? 16.240 -11.507 3.445 1.00 88.62 196 ASP A CA 1
ATOM 1420 C C . ASP A 1 196 ? 15.337 -10.508 4.198 1.00 88.62 196 ASP A C 1
ATOM 1422 O O . ASP A 1 196 ? 14.153 -10.383 3.866 1.00 88.62 196 ASP A O 1
ATOM 1426 N N . PRO A 1 197 ? 15.869 -9.729 5.160 1.00 89.94 197 PRO A N 1
ATOM 1427 C CA . PRO A 1 197 ? 15.154 -8.615 5.779 1.00 89.94 197 PRO A CA 1
ATOM 1428 C C . PRO A 1 197 ? 14.438 -7.660 4.806 1.00 89.94 197 PRO A C 1
ATOM 1430 O O . PRO A 1 197 ? 13.438 -7.040 5.171 1.00 89.94 197 PRO A O 1
ATOM 1433 N N . ARG A 1 198 ? 14.887 -7.547 3.552 1.00 87.75 198 ARG A N 1
ATOM 1434 C CA . ARG A 1 198 ? 14.200 -6.762 2.507 1.00 87.75 198 ARG A CA 1
ATOM 1435 C C . ARG A 1 198 ? 12.771 -7.237 2.233 1.00 87.75 198 ARG A C 1
ATOM 1437 O O . ARG A 1 198 ? 11.932 -6.421 1.857 1.00 87.75 198 ARG A O 1
ATOM 1444 N N . ALA A 1 199 ? 12.452 -8.508 2.477 1.00 88.00 199 ALA A N 1
ATOM 1445 C CA . ALA A 1 199 ? 11.093 -9.031 2.338 1.00 88.00 199 ALA A CA 1
ATOM 1446 C C . ALA A 1 199 ? 10.102 -8.393 3.332 1.00 88.00 199 ALA A C 1
ATOM 1448 O O . ALA A 1 199 ? 8.908 -8.296 3.034 1.00 88.00 199 ALA A O 1
ATOM 1449 N N . PHE A 1 200 ? 10.576 -7.860 4.468 1.00 89.56 200 PHE A N 1
ATOM 1450 C CA . PHE A 1 200 ? 9.720 -7.116 5.401 1.00 89.56 200 PHE A CA 1
ATOM 1451 C C . PHE A 1 200 ? 9.148 -5.833 4.790 1.00 89.56 200 PHE A C 1
ATOM 1453 O O . PHE A 1 200 ? 8.100 -5.366 5.240 1.00 89.56 200 PHE A O 1
ATOM 1460 N N . ILE A 1 201 ? 9.771 -5.289 3.738 1.00 89.50 201 ILE A N 1
ATOM 1461 C CA . ILE A 1 201 ? 9.223 -4.153 2.988 1.00 89.50 201 ILE A CA 1
ATOM 1462 C C . ILE A 1 201 ? 7.903 -4.564 2.325 1.00 89.50 201 ILE A C 1
ATOM 1464 O O . ILE A 1 201 ? 6.902 -3.861 2.479 1.00 89.50 201 ILE A O 1
ATOM 1468 N N . LEU A 1 202 ? 7.863 -5.736 1.673 1.00 88.94 202 LEU A N 1
ATOM 1469 C CA . LEU A 1 202 ? 6.629 -6.281 1.105 1.00 88.94 202 LEU A CA 1
ATOM 1470 C C . LEU A 1 202 ? 5.588 -6.529 2.203 1.00 88.94 202 LEU A C 1
ATOM 1472 O O . LEU A 1 202 ? 4.450 -6.093 2.062 1.00 88.94 202 LEU A O 1
ATOM 1476 N N . ILE A 1 203 ? 5.968 -7.169 3.313 1.00 89.38 203 ILE A N 1
ATOM 1477 C CA . ILE A 1 203 ? 5.036 -7.464 4.417 1.00 89.38 203 ILE A CA 1
ATOM 1478 C C . ILE A 1 203 ? 4.433 -6.171 4.991 1.00 89.38 203 ILE A C 1
ATOM 1480 O O . ILE A 1 203 ? 3.220 -6.087 5.183 1.00 89.38 203 ILE A O 1
ATOM 1484 N N . SER A 1 204 ? 5.250 -5.133 5.199 1.00 87.69 204 SER A N 1
ATOM 1485 C CA . SER A 1 204 ? 4.790 -3.816 5.661 1.00 87.69 204 SER A CA 1
ATOM 1486 C C . SER A 1 204 ? 3.820 -3.162 4.670 1.00 87.69 204 SER A C 1
ATOM 1488 O O . SER A 1 204 ? 2.802 -2.588 5.069 1.00 87.69 204 SER A O 1
ATOM 1490 N N . MET A 1 205 ? 4.094 -3.278 3.367 1.00 87.38 205 MET A N 1
ATOM 1491 C CA . MET A 1 205 ? 3.201 -2.775 2.323 1.00 87.38 205 MET A CA 1
ATOM 1492 C C . MET A 1 205 ? 1.885 -3.556 2.254 1.00 87.38 205 MET A C 1
ATOM 1494 O O . MET A 1 205 ? 0.832 -2.934 2.109 1.00 87.38 205 MET A O 1
ATOM 1498 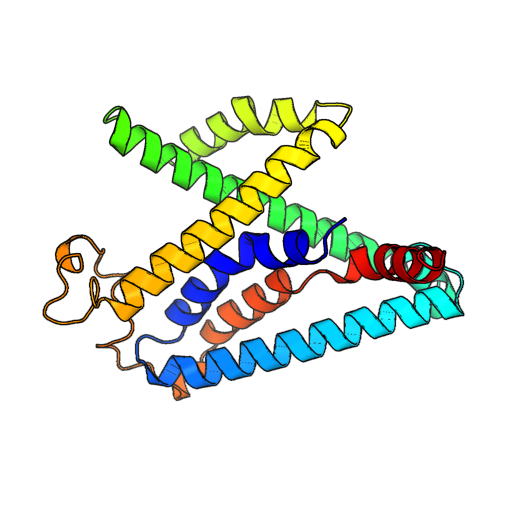N N . LEU A 1 206 ? 1.908 -4.880 2.427 1.00 87.75 206 LEU A N 1
ATOM 1499 C CA . LEU A 1 206 ? 0.701 -5.714 2.479 1.00 87.75 206 LEU A CA 1
ATOM 1500 C C . LEU A 1 206 ? -0.153 -5.408 3.709 1.00 87.75 206 LEU A C 1
ATOM 1502 O O . LEU A 1 206 ? -1.366 -5.266 3.578 1.00 87.75 206 LEU A O 1
ATOM 1506 N N . SER A 1 207 ? 0.473 -5.222 4.874 1.00 85.81 207 SER A N 1
ATOM 1507 C CA . SER A 1 207 ? -0.227 -4.819 6.099 1.00 85.81 207 SER A CA 1
ATOM 1508 C C . SER A 1 207 ? -1.014 -3.523 5.893 1.00 85.81 207 SER A C 1
ATOM 1510 O O . SER A 1 207 ? -2.182 -3.452 6.263 1.00 85.81 207 SER A O 1
ATOM 1512 N N . LYS A 1 208 ? -0.406 -2.518 5.248 1.00 80.56 208 LYS A N 1
ATOM 1513 C CA . LYS A 1 208 ? -1.087 -1.255 4.921 1.00 80.56 208 LYS A CA 1
ATOM 1514 C C . LYS A 1 208 ? -2.152 -1.415 3.836 1.00 80.56 208 LYS A C 1
ATOM 1516 O O . LYS A 1 208 ? -3.203 -0.794 3.921 1.00 80.56 208 LYS A O 1
ATOM 1521 N N . SER A 1 209 ? -1.899 -2.251 2.831 1.00 82.38 209 SER A N 1
ATOM 1522 C CA . SER A 1 209 ? -2.836 -2.475 1.719 1.00 82.38 209 SER A CA 1
ATOM 1523 C C . SER A 1 209 ? -4.138 -3.135 2.175 1.00 82.38 209 SER A C 1
ATOM 1525 O O . SER A 1 209 ? -5.197 -2.867 1.618 1.00 82.38 209 SER A O 1
ATOM 1527 N N . PHE A 1 210 ? -4.070 -3.980 3.205 1.00 82.94 210 PHE A N 1
ATOM 1528 C CA . PHE A 1 210 ? -5.227 -4.692 3.744 1.00 82.94 210 PHE A CA 1
ATOM 1529 C C . PHE A 1 210 ? -5.807 -4.068 5.023 1.00 82.94 210 PHE A C 1
ATOM 1531 O O . PHE A 1 210 ? -6.660 -4.692 5.659 1.00 82.94 210 PHE A O 1
ATOM 1538 N N . ALA A 1 211 ? -5.389 -2.856 5.399 1.00 76.19 211 ALA A N 1
ATOM 1539 C CA . ALA A 1 211 ? -5.897 -2.147 6.572 1.00 76.19 211 ALA A CA 1
ATOM 1540 C C . ALA A 1 211 ? -7.309 -1.592 6.305 1.00 76.19 211 ALA A C 1
ATOM 1542 O O . ALA A 1 211 ? -7.482 -0.470 5.831 1.00 76.19 211 ALA A O 1
ATOM 1543 N N . THR A 1 212 ? -8.340 -2.390 6.590 1.00 77.25 212 THR A N 1
ATOM 1544 C CA . THR A 1 212 ? -9.759 -1.995 6.417 1.00 77.25 212 THR A CA 1
ATOM 1545 C C . THR A 1 212 ? -10.626 -2.225 7.646 1.00 77.25 212 THR A C 1
ATOM 1547 O O . THR A 1 212 ? -11.815 -1.904 7.653 1.00 77.25 212 THR A O 1
ATOM 1550 N N . HIS A 1 213 ? -10.019 -2.725 8.716 1.00 79.88 213 HIS A N 1
ATOM 1551 C CA . HIS A 1 213 ? -10.651 -3.129 9.969 1.00 79.88 213 HIS A CA 1
ATOM 1552 C C . HIS A 1 213 ? -11.477 -2.030 10.632 1.00 79.88 213 HIS A C 1
ATOM 1554 O O . HIS A 1 213 ? -12.537 -2.312 11.180 1.00 79.88 213 HIS A O 1
ATOM 1560 N N . PHE A 1 214 ? -11.055 -0.770 10.507 1.00 72.50 214 PHE A N 1
ATOM 1561 C CA . PHE A 1 214 ? -11.777 0.381 11.055 1.00 72.50 214 PHE A CA 1
ATOM 1562 C C . PHE A 1 214 ? -13.146 0.622 10.392 1.00 72.50 214 PHE A C 1
ATOM 1564 O O . PHE A 1 214 ? -14.012 1.247 10.996 1.00 72.50 214 PHE A O 1
ATOM 1571 N N . VAL A 1 215 ? -13.369 0.105 9.177 1.00 72.81 215 VAL A N 1
ATOM 1572 C CA . VAL A 1 215 ? -14.658 0.185 8.459 1.00 72.81 215 VAL A CA 1
ATOM 1573 C C . VAL A 1 215 ? -15.572 -1.000 8.799 1.00 72.81 215 VAL A C 1
ATOM 1575 O O . VAL A 1 215 ? -16.766 -0.965 8.506 1.00 72.81 215 VAL A O 1
ATOM 1578 N N . GLY A 1 216 ? -15.036 -2.043 9.440 1.00 72.44 216 GLY A N 1
ATOM 1579 C CA . GLY A 1 216 ? -15.758 -3.270 9.789 1.00 72.44 216 GLY A CA 1
ATOM 1580 C C . GLY A 1 216 ? -17.081 -3.061 10.535 1.00 72.44 216 GLY A C 1
ATOM 1581 O O . GLY A 1 216 ? -18.081 -3.635 10.101 1.00 72.44 216 GLY A O 1
ATOM 1582 N N . PRO A 1 217 ? -17.141 -2.216 11.584 1.00 70.50 217 PRO A N 1
ATOM 1583 C CA . PRO A 1 217 ? -18.377 -1.982 12.336 1.00 70.50 217 PRO A CA 1
ATOM 1584 C C . PRO A 1 217 ? -19.499 -1.405 11.461 1.00 70.50 217 PRO A C 1
ATOM 1586 O O . PRO A 1 217 ? -20.628 -1.892 11.484 1.00 70.50 217 PRO A O 1
ATOM 1589 N N . GLN A 1 218 ? -19.171 -0.414 10.627 1.00 72.25 218 GLN A N 1
ATOM 1590 C CA . GLN A 1 218 ? -20.131 0.217 9.722 1.00 72.25 218 GLN A CA 1
ATOM 1591 C C . GLN A 1 218 ? -20.586 -0.750 8.623 1.00 72.25 218 GLN A C 1
ATOM 1593 O O . GLN A 1 218 ? -21.771 -0.826 8.326 1.00 72.25 218 GLN A O 1
ATOM 1598 N N . PHE A 1 219 ? -19.664 -1.541 8.067 1.00 72.56 219 PHE A N 1
ATOM 1599 C CA . PHE A 1 219 ? -19.996 -2.540 7.052 1.00 72.56 219 PHE A CA 1
ATOM 1600 C C . PHE A 1 219 ? -20.922 -3.640 7.596 1.00 72.56 219 PHE A C 1
ATOM 1602 O O . PHE A 1 219 ? -21.855 -4.056 6.916 1.00 72.56 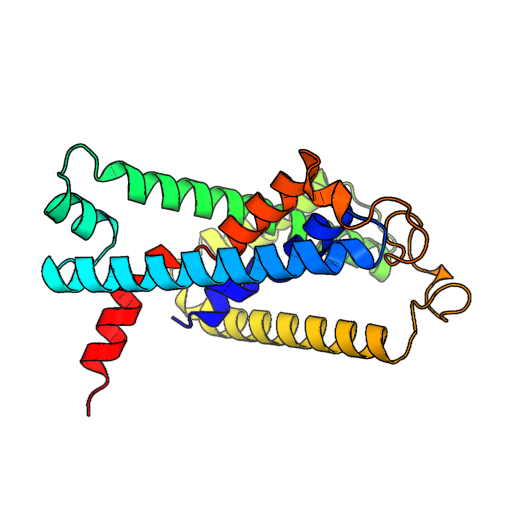219 PHE A O 1
ATOM 1609 N N . HIS A 1 220 ? -20.701 -4.089 8.834 1.00 71.62 220 HIS A N 1
ATOM 1610 C CA . HIS A 1 220 ? -21.577 -5.058 9.490 1.00 71.62 220 HIS A CA 1
ATOM 1611 C C . HIS A 1 220 ? -22.980 -4.485 9.754 1.00 71.62 220 HIS A C 1
ATOM 1613 O O . HIS A 1 220 ? -23.978 -5.149 9.480 1.00 71.62 220 HIS A O 1
ATOM 1619 N N . ALA A 1 221 ? -23.069 -3.238 10.229 1.00 69.94 221 ALA A N 1
ATOM 1620 C CA . ALA A 1 221 ? -24.347 -2.552 10.425 1.00 69.94 221 ALA A CA 1
ATOM 1621 C C . ALA A 1 221 ? -25.117 -2.362 9.103 1.00 69.94 221 ALA A C 1
ATOM 1623 O O . ALA A 1 221 ? -26.327 -2.591 9.059 1.00 69.94 221 ALA A O 1
ATOM 1624 N N . ASP A 1 222 ? -24.418 -2.008 8.019 1.00 72.12 222 ASP A N 1
ATOM 1625 C CA . ASP A 1 222 ? -25.000 -1.885 6.678 1.00 72.12 222 ASP A CA 1
ATOM 1626 C C . ASP A 1 222 ? -25.531 -3.235 6.155 1.00 72.12 222 ASP A C 1
ATOM 1628 O O . ASP A 1 222 ? -26.526 -3.256 5.436 1.00 72.12 222 ASP A O 1
ATOM 1632 N N . LEU A 1 223 ? -24.908 -4.369 6.504 1.00 72.88 223 LEU A N 1
ATOM 1633 C CA . LEU A 1 223 ? -25.397 -5.704 6.124 1.00 72.88 223 LEU A CA 1
ATOM 1634 C C . LEU A 1 223 ? -26.682 -6.094 6.866 1.00 72.88 223 LEU A C 1
ATOM 1636 O O . LEU A 1 223 ? -27.585 -6.660 6.253 1.00 72.88 223 LEU A O 1
ATOM 1640 N N . LEU A 1 224 ? -26.778 -5.788 8.163 1.00 67.75 224 LEU A N 1
ATOM 1641 C CA . LEU A 1 224 ? -27.965 -6.100 8.969 1.00 67.75 224 LEU A CA 1
ATOM 1642 C C . LEU A 1 224 ? -29.182 -5.266 8.546 1.00 67.75 224 LEU A C 1
ATOM 1644 O O . LEU A 1 224 ? -30.287 -5.795 8.445 1.00 67.75 224 LEU A O 1
ATOM 1648 N N . ASN A 1 225 ? -28.970 -3.985 8.239 1.00 66.81 225 ASN A N 1
ATOM 1649 C CA . ASN A 1 225 ? -30.033 -3.045 7.869 1.00 66.81 225 ASN A CA 1
ATOM 1650 C C . ASN A 1 225 ? -30.402 -3.067 6.368 1.00 66.81 225 ASN A C 1
ATOM 1652 O O . ASN A 1 225 ? -31.199 -2.243 5.932 1.00 66.81 225 ASN A O 1
ATOM 1656 N N . ASN A 1 226 ? -29.831 -3.983 5.573 1.00 59.75 226 ASN A N 1
ATOM 1657 C CA . ASN A 1 226 ? -30.127 -4.160 4.139 1.00 59.75 226 ASN A CA 1
ATOM 1658 C C . ASN A 1 226 ? -31.157 -5.270 3.847 1.00 59.75 226 ASN A C 1
ATOM 1660 O O . ASN A 1 226 ? -31.306 -5.685 2.695 1.00 59.75 226 ASN A O 1
ATOM 1664 N N . THR A 1 227 ? -31.863 -5.777 4.861 1.00 42.22 227 THR A N 1
ATOM 1665 C CA . THR A 1 227 ? -33.046 -6.616 4.620 1.00 42.22 227 THR A CA 1
ATOM 1666 C C . THR A 1 227 ? -34.239 -5.713 4.267 1.00 42.22 227 THR A C 1
ATOM 1668 O O . THR A 1 227 ? -34.466 -4.745 4.992 1.00 42.22 227 THR A O 1
ATOM 1671 N N . PRO A 1 228 ? -34.939 -5.953 3.136 1.00 47.66 228 PRO A N 1
ATOM 1672 C CA . PRO A 1 228 ? -36.105 -5.163 2.734 1.00 47.66 228 PRO A CA 1
ATOM 1673 C C . PRO A 1 228 ? -37.282 -5.302 3.705 1.00 47.66 228 PRO A C 1
ATOM 1675 O O . PRO A 1 228 ? -37.391 -6.365 4.361 1.00 47.66 228 PRO A O 1
#

Sequence (228 aa):
MNLVKSIVGVGILGVPAGIAAFGDAPSALLPALVAIGFMGAVSGYTFTLIGKVCSETGASSYGEAWEKSIGEHTAWVPSLSCILDCFGGNVSFSMMLADTFKRLLEVTSGVTISRTKSLLAVTVFVLLPLCLVKNLSSLAPFSLIGVLGAVYTAVAMGIRYFDGSYQTPGGELLADVLDEHQPLTKGTRGASSFLDPRAFILISMLSKSFATHFVGPQFHADLLNNTP

pLDDT: mean 81.87, std 8.66, range [42.22, 93.12]

Secondary structure (DSSP, 8-state):
--HHHHHSSTHHHHHHHHHHHH--SGGGHHHHHHHHHHHHHHHHHHHHHHHHHHHHHT-SSHHHHHHHHT-GGGTHHHHHHHHHHHHHHHHHHHHHHHHHHHHHHHHHH-----HHHHHHHHIIIIIHHHHT-S-GGGGHHHHHHHHHHHHHHHHHHHHHHHS-TT-TTT-TTGGGS-GGG--TTS-S--GGGGGSTTHHHHHHHHHHHT--GGGHHHHHHHHHTT--

Organism: NCBI:txid2749911

Foldseek 3Di:
DDLCLQQLPPLLVQQVVLLLLQALAPQSVVVSVVLLVVLLVVLVVLLVVLQVLCVVQVNLFSLRSCCSPPRDVCSCVVVVVVVVLVVVSVVVVLLVQLVVVQVVCCVPPVDHDDSVVSSVCCCVVPVVVQVVDPDCVVCVVVSVVVSVVSVVVVVVVVCCVVVCCLPPPDHVCVVVDDPSRRHSHPDPRHNVSCPPPSSVSSVVSSNSSSPPSRCSSVVSVCVVVPDD

InterPro domains:
  IPR013057 Amino acid transporter, transmembrane domain [PF01490] (1-171)

Radius of gyration: 20.87 Å; chains: 1; bounding box: 56×43×58 Å